Protein AF-A0A176S5S2-F1 (afdb_monomer_lite)

Radius of gyration: 20.6 Å; chains: 1; bounding box: 56×40×55 Å

Secondary structure (DSSP, 8-state):
--PPPHHHHHHHHIIIIIHHHHHHHHHHHH-HHHHHT--S-SSHHHHHHHHHHHHHHHHHHHHHHHT--TTHHHHHHHHHHHHHHHHHHHHHHTTTHHHHHHHHHHHSTHHHHHHHHHHHHHHHHHHHHHHHHSS--TTHHHHHHHHHHHHHHHHHHHHHHHHHHHHHTSTTTHHHHHHHHHHH--HHHHHHHHH-S----

Organism: NCBI:txid1003181

Sequence (201 aa):
MNKLKTSTSTLMLIFGIILPLLTLGIELTTAMCADTFFDPIPTFVHVLLVGAVPLANLWIWKAVSQGDATHLSKLGLANGFALGIAGFYTLIFLPLLPLGAIGIIIYGLGFLVMAPLFSLLTAFTCYRHLKMQRRKVPGVRWGFALALLILVALGLPMGITQLGLHMAAEDSSETNGIRLLRAVGNRDLMLEACYKRPSLN

pLDDT: mean 83.73, std 10.57, range [37.69, 96.88]

Foldseek 3Di:
DPADDPVRLVLLCVQQAVLLVVLLVCCVVPVVCVVPPRRCDPDVVSSVLSNLLNVLLVVLSVCRNVVPCVPLQVNLLSLLQSLQSLVVLCVVLVVVLVVLVVCCVPPNCSSSSCSSVSNNVSSVVSVVSSCVSPVDRHNNVVSNVVNVVVVVVVCVQVVQQVVLVVLCVDPVRNVVSVVSCVPRHDPVVVVCVVVPPPPDD

Structure (mmCIF, N/CA/C/O backbone):
data_AF-A0A176S5S2-F1
#
_entry.id   AF-A0A176S5S2-F1
#
loop_
_atom_site.group_PDB
_atom_site.id
_atom_site.type_symbol
_atom_site.label_atom_id
_atom_site.label_alt_id
_atom_site.label_comp_id
_atom_site.label_asym_id
_atom_site.label_entity_id
_atom_site.label_seq_id
_atom_site.pdbx_PDB_ins_code
_atom_site.Cartn_x
_atom_site.Cartn_y
_atom_site.Cartn_z
_atom_site.occupancy
_atom_site.B_iso_or_equiv
_atom_site.auth_seq_id
_atom_site.auth_comp_id
_atom_site.auth_asym_id
_atom_site.auth_atom_id
_atom_site.pdbx_PDB_model_num
ATOM 1 N N . MET A 1 1 ? -18.987 -4.266 22.420 1.00 54.84 1 MET A N 1
ATOM 2 C CA . MET A 1 1 ? -17.849 -3.963 21.520 1.00 54.84 1 MET A CA 1
ATOM 3 C C . MET A 1 1 ? -16.904 -3.000 22.222 1.00 54.84 1 MET A C 1
ATOM 5 O O . MET A 1 1 ? -17.380 -1.963 22.666 1.00 54.84 1 MET A O 1
ATOM 9 N N . ASN A 1 2 ? -15.598 -3.287 22.293 1.00 59.06 2 ASN A N 1
ATOM 10 C CA . ASN A 1 2 ? -14.622 -2.262 22.685 1.00 59.06 2 ASN A CA 1
ATOM 11 C C . ASN A 1 2 ? -14.444 -1.294 21.513 1.00 59.06 2 ASN A C 1
ATOM 13 O O . ASN A 1 2 ? -13.861 -1.667 20.491 1.00 59.06 2 ASN A O 1
ATOM 17 N N . LYS A 1 3 ? -14.998 -0.085 21.652 1.00 65.38 3 LYS A N 1
ATOM 18 C CA . LYS A 1 3 ? -14.786 1.012 20.703 1.00 65.38 3 LYS A CA 1
ATOM 19 C C . LYS A 1 3 ? -13.306 1.405 20.691 1.00 65.38 3 LYS A C 1
ATOM 21 O O . LYS A 1 3 ? -12.612 1.272 21.700 1.00 65.38 3 LYS A O 1
ATOM 26 N N . LEU A 1 4 ? -12.827 1.880 19.542 1.00 73.19 4 LEU A N 1
ATOM 27 C CA . LEU A 1 4 ? -11.498 2.478 19.433 1.00 73.19 4 LEU A CA 1
ATOM 28 C C . LEU A 1 4 ? -11.393 3.656 20.406 1.00 73.19 4 LEU A C 1
ATOM 30 O O . LEU A 1 4 ? -12.312 4.469 20.507 1.00 73.19 4 LEU A O 1
ATOM 34 N N . LYS A 1 5 ? -10.261 3.763 21.108 1.00 79.31 5 LYS A N 1
ATOM 35 C CA . LYS A 1 5 ? -9.944 4.968 21.878 1.00 79.31 5 LYS A CA 1
ATOM 36 C C . LYS A 1 5 ? -9.877 6.145 20.901 1.00 79.31 5 LYS A C 1
ATOM 38 O O . LYS A 1 5 ? -9.281 6.007 19.831 1.00 79.31 5 LYS A O 1
ATOM 43 N N . THR A 1 6 ? -10.453 7.289 21.267 1.00 79.56 6 THR A N 1
ATOM 44 C CA . THR A 1 6 ? -10.581 8.464 20.386 1.00 79.56 6 THR A CA 1
ATOM 45 C C . THR A 1 6 ? -9.251 8.847 19.731 1.00 79.56 6 THR A C 1
ATOM 47 O O . THR A 1 6 ? -9.195 9.019 18.520 1.00 79.56 6 THR A O 1
ATOM 50 N N . SER A 1 7 ? -8.152 8.848 20.492 1.00 81.62 7 SER A N 1
ATOM 51 C CA . SER A 1 7 ? -6.809 9.149 19.974 1.00 81.62 7 SER A CA 1
ATOM 52 C C . SER A 1 7 ? -6.333 8.157 18.906 1.00 81.62 7 SER A C 1
ATOM 54 O O . SER A 1 7 ? -5.797 8.563 17.882 1.00 81.62 7 SER A O 1
ATOM 56 N N . THR A 1 8 ? -6.555 6.854 19.104 1.00 83.38 8 THR A N 1
ATOM 57 C CA . THR A 1 8 ? -6.171 5.815 18.134 1.00 83.38 8 THR A CA 1
ATOM 58 C C . THR A 1 8 ? -6.982 5.940 16.849 1.00 83.38 8 THR A C 1
ATOM 60 O O . THR A 1 8 ? -6.431 5.819 15.760 1.00 83.38 8 THR A O 1
ATOM 63 N N . SER A 1 9 ? -8.277 6.232 16.974 1.00 85.81 9 SER A N 1
ATOM 64 C CA . SER A 1 9 ? -9.164 6.448 15.831 1.00 85.81 9 SER A CA 1
ATOM 65 C C . SER A 1 9 ? -8.719 7.637 14.975 1.00 85.81 9 SER A C 1
ATOM 67 O O . SER A 1 9 ? -8.660 7.525 13.752 1.00 85.81 9 SER A O 1
ATOM 69 N N . THR A 1 10 ? -8.368 8.761 15.604 1.00 88.31 10 THR A N 1
ATOM 70 C CA . THR A 1 10 ? -7.882 9.950 14.889 1.00 88.31 10 THR A CA 1
ATOM 71 C C . THR A 1 10 ? -6.555 9.681 14.181 1.00 88.31 10 THR A C 1
ATOM 73 O O . THR A 1 10 ? -6.398 10.052 13.021 1.00 88.31 10 THR A O 1
ATOM 76 N N . LEU A 1 11 ? -5.619 8.980 14.833 1.00 90.38 11 LEU A N 1
ATOM 77 C CA . LEU A 1 11 ? -4.341 8.617 14.212 1.00 90.38 11 LEU A CA 1
ATOM 78 C C . LEU A 1 11 ? -4.529 7.714 12.985 1.00 90.38 11 LEU A C 1
ATOM 80 O O . LEU A 1 11 ? -3.881 7.941 11.970 1.00 90.38 11 LEU A O 1
ATOM 84 N N . MET A 1 12 ? -5.441 6.740 13.042 1.00 89.25 12 MET A N 1
ATOM 85 C CA . MET A 1 12 ? -5.758 5.881 11.891 1.00 89.25 12 MET A CA 1
ATOM 86 C C . MET A 1 12 ? -6.312 6.673 10.704 1.00 89.25 12 MET A C 1
ATOM 88 O O . MET A 1 12 ? -5.940 6.400 9.566 1.00 89.25 12 MET A O 1
ATOM 92 N N . LEU A 1 13 ? -7.176 7.661 10.960 1.00 90.44 13 LEU A N 1
ATOM 93 C CA . LEU A 1 13 ? -7.706 8.538 9.915 1.00 90.44 13 LEU A CA 1
ATOM 94 C C . LEU A 1 13 ? -6.606 9.371 9.264 1.00 90.44 13 LEU A C 1
ATOM 96 O O . LEU A 1 13 ? -6.502 9.406 8.040 1.00 90.44 13 LEU A O 1
ATOM 100 N N . ILE A 1 14 ? -5.772 10.021 10.073 1.00 91.12 14 ILE A N 1
ATOM 101 C CA . ILE A 1 14 ? -4.731 10.910 9.558 1.00 91.12 14 ILE A CA 1
ATOM 102 C C . ILE A 1 14 ? -3.666 10.104 8.815 1.00 91.12 14 ILE A C 1
ATOM 104 O O . ILE A 1 14 ? -3.405 10.365 7.647 1.00 91.12 14 ILE A O 1
ATOM 108 N N . PHE A 1 15 ? -3.083 9.096 9.459 1.00 90.12 15 PHE A N 1
ATOM 109 C CA . PHE A 1 15 ? -1.902 8.404 8.944 1.00 90.12 15 PHE A CA 1
ATOM 110 C C . PHE A 1 15 ? -2.227 7.229 8.017 1.00 90.12 15 PHE A C 1
ATOM 112 O O . PHE A 1 15 ? -1.433 6.905 7.141 1.00 90.12 15 PHE A O 1
ATOM 119 N N . GLY A 1 16 ? -3.379 6.584 8.184 1.00 85.94 16 GLY A N 1
ATOM 120 C CA . GLY A 1 16 ? -3.755 5.415 7.389 1.00 85.94 16 GLY A CA 1
ATOM 121 C C . GLY A 1 16 ? -4.648 5.702 6.189 1.00 85.94 16 GLY A C 1
ATOM 122 O O . GLY A 1 16 ? -4.879 4.785 5.397 1.00 85.94 16 GLY A O 1
ATOM 123 N N . ILE A 1 17 ? -5.196 6.922 6.092 1.00 90.88 17 ILE A N 1
ATOM 124 C CA . ILE A 1 17 ? -6.196 7.295 5.082 1.00 90.88 17 ILE A CA 1
ATOM 125 C C . ILE A 1 17 ? -5.863 8.651 4.452 1.00 90.88 17 ILE A C 1
ATOM 127 O O . ILE A 1 17 ? -5.592 8.698 3.257 1.00 90.88 17 ILE A O 1
ATOM 131 N N . ILE A 1 18 ? -5.837 9.738 5.232 1.00 92.19 18 ILE A N 1
ATOM 132 C CA . ILE A 1 18 ? -5.634 11.096 4.697 1.00 92.19 18 ILE A CA 1
ATOM 133 C C . ILE A 1 18 ? -4.228 11.249 4.118 1.00 92.19 18 ILE A C 1
ATOM 135 O O . ILE A 1 18 ? -4.086 11.628 2.960 1.00 92.19 18 ILE A O 1
ATOM 139 N N . LEU A 1 19 ? -3.196 10.925 4.900 1.00 90.19 19 LEU A N 1
ATOM 140 C CA . LEU A 1 19 ? -1.808 11.062 4.473 1.00 90.19 19 LEU A CA 1
ATOM 141 C C . LEU A 1 19 ? -1.514 10.233 3.207 1.00 90.19 19 LEU A C 1
ATOM 143 O O . LEU A 1 19 ? -1.035 10.826 2.249 1.00 90.19 19 LEU A O 1
ATOM 147 N N . PRO A 1 20 ? -1.863 8.934 3.115 1.00 88.81 20 PRO A N 1
ATOM 148 C CA . PRO A 1 20 ? -1.642 8.151 1.898 1.00 88.81 20 PRO A CA 1
ATOM 149 C C . PRO A 1 20 ? -2.391 8.677 0.671 1.00 88.81 20 PRO A C 1
ATOM 151 O O . PRO A 1 20 ? -1.850 8.633 -0.430 1.00 88.81 20 PRO A O 1
ATOM 154 N N . LEU A 1 21 ? -3.612 9.199 0.840 1.00 90.81 21 LEU A N 1
ATOM 155 C CA . LEU A 1 21 ? -4.354 9.824 -0.260 1.00 90.81 21 LEU A CA 1
ATOM 156 C C . LEU A 1 21 ? -3.695 11.127 -0.722 1.00 90.81 21 LEU A C 1
ATOM 158 O O . LEU A 1 21 ? -3.600 11.364 -1.924 1.00 90.81 21 LEU A O 1
ATOM 162 N N . LEU A 1 22 ? -3.213 11.949 0.215 1.00 89.31 22 LEU A N 1
ATOM 163 C CA . LEU A 1 22 ? -2.460 13.161 -0.104 1.00 89.31 22 LEU A CA 1
ATOM 164 C C . LEU A 1 22 ? -1.149 12.824 -0.811 1.00 89.31 22 LEU A C 1
ATOM 166 O O . LEU A 1 22 ? -0.856 13.418 -1.841 1.00 89.31 22 LEU A O 1
ATOM 170 N N . THR A 1 23 ? -0.392 11.849 -0.306 1.00 87.00 23 THR A N 1
ATOM 171 C CA . THR A 1 23 ? 0.845 11.380 -0.937 1.00 87.00 23 THR A CA 1
ATOM 172 C C . THR A 1 23 ? 0.588 10.889 -2.356 1.00 87.00 23 THR A C 1
ATOM 174 O O . THR A 1 23 ? 1.308 11.289 -3.263 1.00 87.00 23 THR A O 1
ATOM 177 N N . LEU A 1 24 ? -0.465 10.095 -2.573 1.00 86.00 24 LEU A N 1
ATOM 178 C CA . LEU A 1 24 ? -0.844 9.643 -3.911 1.00 86.00 24 LEU A CA 1
ATOM 179 C C . LEU A 1 24 ? -1.205 10.822 -4.829 1.00 86.00 24 LEU A C 1
ATOM 181 O O . LEU A 1 24 ? -0.775 10.854 -5.976 1.00 86.00 24 LEU A O 1
ATOM 185 N N . GLY A 1 25 ? -1.961 11.805 -4.333 1.00 85.81 25 GLY A N 1
ATOM 186 C CA . GLY A 1 25 ? -2.307 13.004 -5.103 1.00 85.81 25 GLY A CA 1
ATOM 187 C C . GLY A 1 25 ? -1.093 13.871 -5.460 1.00 85.81 25 GLY A C 1
ATOM 188 O O . GLY A 1 25 ? -0.998 14.363 -6.583 1.00 85.81 25 GLY A O 1
ATOM 189 N N . ILE A 1 26 ? -0.143 14.029 -4.534 1.00 84.75 26 ILE A N 1
ATOM 190 C CA . ILE A 1 26 ? 1.112 14.749 -4.793 1.00 84.75 26 ILE A CA 1
ATOM 191 C C . ILE A 1 26 ? 1.944 13.992 -5.828 1.00 84.75 26 ILE A C 1
ATOM 193 O O . ILE A 1 26 ? 2.413 14.601 -6.785 1.00 84.75 26 ILE A O 1
ATOM 197 N N . GLU A 1 27 ? 2.081 12.674 -5.692 1.00 83.38 27 GLU A N 1
ATOM 198 C CA . GLU A 1 27 ? 2.846 11.860 -6.641 1.00 83.38 27 GLU A CA 1
ATOM 199 C C . GLU A 1 27 ? 2.258 11.948 -8.057 1.00 83.38 27 GLU A C 1
ATOM 201 O O . GLU A 1 27 ? 2.991 12.177 -9.012 1.00 83.38 27 GLU A O 1
ATOM 206 N N . LEU A 1 28 ? 0.928 11.896 -8.198 1.00 82.94 28 LEU A N 1
ATOM 207 C CA . LEU A 1 28 ? 0.249 12.019 -9.496 1.00 82.94 28 LEU A CA 1
ATOM 208 C C . LEU A 1 28 ? 0.428 13.384 -10.178 1.00 82.94 28 LEU A C 1
ATOM 210 O O . LEU A 1 28 ? 0.223 13.487 -11.385 1.00 82.94 28 LEU A O 1
ATOM 214 N N . THR A 1 29 ? 0.748 14.434 -9.420 1.00 81.62 29 THR A N 1
ATOM 215 C CA . THR A 1 29 ? 0.900 15.801 -9.953 1.00 81.62 29 THR A CA 1
ATOM 216 C C . THR A 1 29 ? 2.353 16.210 -10.128 1.00 81.62 29 THR A C 1
ATOM 218 O O . THR A 1 29 ? 2.646 17.025 -10.999 1.00 81.62 29 THR A O 1
ATOM 221 N N . THR A 1 30 ? 3.252 15.663 -9.311 1.00 76.06 30 THR A N 1
ATOM 222 C CA . THR A 1 30 ? 4.659 16.077 -9.259 1.00 76.06 30 THR A CA 1
ATOM 223 C C . THR A 1 30 ? 5.634 15.013 -9.748 1.00 76.06 30 THR A C 1
ATOM 225 O O . THR A 1 30 ? 6.780 15.368 -9.984 1.00 76.06 30 THR A O 1
ATOM 228 N N . ALA A 1 31 ? 5.215 13.744 -9.877 1.00 74.69 31 ALA A N 1
ATOM 229 C CA . ALA A 1 31 ? 6.080 12.605 -10.213 1.00 74.69 31 ALA A CA 1
ATOM 230 C C . ALA A 1 31 ? 7.375 12.549 -9.371 1.00 74.69 31 ALA A C 1
ATOM 232 O O . ALA A 1 31 ? 8.419 12.080 -9.818 1.00 74.69 31 ALA A O 1
ATOM 233 N N . MET A 1 32 ? 7.320 13.063 -8.136 1.00 66.81 32 MET A N 1
ATOM 234 C CA . MET A 1 32 ? 8.508 13.357 -7.336 1.00 66.81 32 MET A CA 1
ATOM 235 C C . MET A 1 32 ? 9.290 12.092 -6.961 1.00 66.81 32 MET A C 1
ATOM 237 O O . MET A 1 32 ? 10.524 12.144 -6.905 1.00 66.81 32 MET A O 1
ATOM 241 N N . CYS A 1 33 ? 8.614 10.958 -6.720 1.00 61.72 33 CYS A N 1
ATOM 242 C CA . CYS A 1 33 ? 9.318 9.695 -6.490 1.00 61.72 33 CYS A CA 1
ATOM 243 C C . CYS A 1 33 ? 9.989 9.204 -7.778 1.00 61.72 33 CYS A C 1
ATOM 245 O O . CYS A 1 33 ? 11.172 8.851 -7.723 1.00 61.72 33 CYS A O 1
ATOM 247 N N . ALA A 1 34 ? 9.271 9.247 -8.908 1.00 59.25 34 ALA A N 1
ATOM 248 C CA . ALA A 1 34 ? 9.763 8.801 -10.213 1.00 59.25 34 ALA A CA 1
ATOM 249 C C . ALA A 1 34 ? 10.994 9.589 -10.697 1.00 59.25 34 ALA A C 1
ATOM 251 O O . ALA A 1 34 ? 11.943 8.980 -11.189 1.00 59.25 34 ALA A O 1
ATOM 252 N N . ASP A 1 35 ? 11.022 10.906 -10.480 1.00 58.84 35 ASP A N 1
ATOM 253 C CA . ASP A 1 35 ? 12.124 11.769 -10.926 1.00 58.84 35 ASP A CA 1
ATOM 254 C C . ASP A 1 35 ? 13.375 11.677 -10.037 1.00 58.84 35 ASP A C 1
ATOM 256 O O . ASP A 1 35 ? 14.495 11.863 -10.516 1.00 58.84 35 ASP A O 1
ATOM 260 N N . THR A 1 36 ? 13.211 11.407 -8.736 1.00 60.38 36 THR A N 1
ATOM 261 C CA . THR A 1 36 ? 14.315 11.558 -7.765 1.00 60.38 36 THR A CA 1
ATOM 262 C C . THR A 1 36 ? 14.911 10.230 -7.300 1.00 60.38 36 THR A C 1
ATOM 264 O O . THR A 1 36 ? 16.096 10.178 -6.967 1.00 60.38 36 THR A O 1
ATOM 267 N N . PHE A 1 37 ? 14.119 9.153 -7.239 1.00 62.09 37 PHE A N 1
ATOM 268 C CA . PHE A 1 37 ? 14.561 7.894 -6.627 1.00 62.09 37 PHE A CA 1
ATOM 269 C C . PHE A 1 37 ? 14.164 6.646 -7.420 1.00 62.09 37 PHE A C 1
ATOM 271 O O . PHE A 1 37 ? 15.035 5.850 -7.767 1.00 62.09 37 PHE A O 1
ATOM 278 N N . PHE A 1 38 ? 12.868 6.432 -7.651 1.00 64.19 38 PHE A N 1
ATOM 279 C CA . PHE A 1 38 ? 12.333 5.278 -8.379 1.00 64.19 38 PHE A CA 1
ATOM 280 C C . PHE A 1 38 ? 10.866 5.528 -8.737 1.00 64.19 38 PHE A C 1
ATOM 282 O O . PHE A 1 38 ? 10.196 6.246 -8.006 1.00 64.19 38 PHE A O 1
ATOM 289 N N . ASP A 1 39 ? 10.342 4.896 -9.789 1.00 63.84 39 ASP A N 1
ATOM 290 C CA . ASP A 1 39 ? 8.920 4.992 -10.141 1.00 63.84 39 ASP A CA 1
ATOM 291 C C . ASP A 1 39 ? 8.071 3.915 -9.412 1.00 63.84 39 ASP A C 1
ATOM 293 O O . ASP A 1 39 ? 8.034 2.757 -9.848 1.00 63.84 39 ASP A O 1
ATOM 297 N N . PRO A 1 40 ? 7.393 4.239 -8.284 1.00 60.28 40 PRO A N 1
ATOM 298 C CA . PRO A 1 40 ? 6.486 3.323 -7.579 1.00 60.28 40 PRO A CA 1
ATOM 299 C C . PRO A 1 40 ? 5.232 2.971 -8.369 1.00 60.28 40 PRO A C 1
ATOM 301 O O . PRO A 1 40 ? 4.552 1.984 -8.051 1.00 60.28 40 PRO A O 1
ATOM 304 N N . ILE A 1 41 ? 4.865 3.811 -9.330 1.00 65.62 41 ILE A N 1
ATOM 305 C CA . ILE A 1 41 ? 3.570 3.782 -9.985 1.00 65.62 41 ILE A CA 1
ATOM 306 C C . ILE A 1 41 ? 3.789 3.929 -11.498 1.00 65.62 41 ILE A C 1
ATOM 308 O O . ILE A 1 41 ? 3.276 4.859 -12.119 1.00 65.62 41 ILE A O 1
ATOM 312 N N . PRO A 1 42 ? 4.450 2.944 -12.131 1.00 67.06 42 PRO A N 1
ATOM 313 C CA . PRO A 1 42 ? 4.755 3.022 -13.557 1.00 67.06 42 PRO A CA 1
ATOM 314 C C . PRO A 1 42 ? 3.495 2.954 -14.424 1.00 67.06 42 PRO A C 1
ATOM 316 O O . PRO A 1 42 ? 3.520 3.248 -15.616 1.00 67.06 42 PRO A O 1
ATOM 319 N N . THR A 1 43 ? 2.369 2.505 -13.855 1.00 77.38 43 THR A N 1
ATOM 320 C CA . THR A 1 43 ? 1.113 2.352 -14.586 1.00 77.38 43 THR A CA 1
ATOM 321 C C . THR A 1 43 ? -0.086 2.780 -13.754 1.00 77.38 43 THR A C 1
ATOM 323 O O . THR A 1 43 ? -0.102 2.665 -12.528 1.00 77.38 43 THR A O 1
ATOM 326 N N . PHE A 1 44 ? -1.165 3.164 -14.438 1.00 81.81 44 PHE A N 1
ATOM 327 C CA . PHE A 1 44 ? -2.437 3.512 -13.802 1.00 81.81 44 PHE A CA 1
ATOM 328 C C . PHE A 1 44 ? -2.990 2.397 -12.894 1.00 81.81 44 PHE A C 1
ATOM 330 O O . PHE A 1 44 ? -3.663 2.669 -11.903 1.00 81.81 44 PHE A O 1
ATOM 337 N N . VAL A 1 45 ? -2.670 1.128 -13.171 1.00 84.62 45 VAL A N 1
ATOM 338 C CA . VAL A 1 45 ? -3.081 0.008 -12.311 1.00 84.62 45 VAL A CA 1
ATOM 339 C C . VAL A 1 45 ? -2.429 0.104 -10.929 1.00 84.62 45 VAL A C 1
ATOM 341 O O . VAL A 1 45 ? -3.104 -0.125 -9.928 1.00 84.62 45 VAL A O 1
ATOM 344 N N . HIS A 1 46 ? -1.159 0.508 -10.849 1.00 85.94 46 HIS A N 1
ATOM 345 C CA . HIS A 1 46 ? -0.483 0.733 -9.570 1.00 85.94 46 HIS A CA 1
ATOM 346 C C . HIS A 1 46 ? -1.136 1.881 -8.784 1.00 85.94 46 HIS A C 1
ATOM 348 O O . HIS A 1 46 ? -1.314 1.750 -7.574 1.00 85.94 46 HIS A O 1
ATOM 354 N N . VAL A 1 47 ? -1.611 2.939 -9.461 1.00 87.50 47 VAL A N 1
ATOM 355 C CA . VAL A 1 47 ? -2.383 4.031 -8.824 1.00 87.50 47 VAL A CA 1
ATOM 356 C C . VAL A 1 47 ? -3.627 3.470 -8.146 1.00 87.50 47 VAL A C 1
ATOM 358 O O . VAL A 1 47 ? -3.887 3.752 -6.976 1.00 87.50 47 VAL A O 1
ATOM 361 N N . LEU A 1 48 ? -4.390 2.647 -8.871 1.00 90.75 48 LEU A N 1
ATOM 362 C CA . LEU A 1 48 ? -5.612 2.039 -8.351 1.00 90.75 48 LEU A CA 1
ATOM 363 C C . LEU A 1 48 ? -5.321 1.102 -7.174 1.00 90.75 48 LEU A C 1
ATOM 365 O O . LEU A 1 48 ? -6.064 1.114 -6.194 1.00 90.75 48 LEU A O 1
ATOM 369 N N . LEU A 1 49 ? -4.241 0.319 -7.239 1.00 91.12 49 LEU A N 1
ATOM 370 C CA . LEU A 1 49 ? -3.840 -0.574 -6.151 1.00 91.12 49 LEU A CA 1
ATOM 371 C C . LEU A 1 49 ? -3.449 0.197 -4.893 1.00 91.12 49 LEU A C 1
ATOM 373 O O . LEU A 1 49 ? -3.958 -0.109 -3.813 1.00 91.12 49 LEU A O 1
ATOM 377 N N . VAL A 1 50 ? -2.585 1.205 -5.027 1.00 90.06 50 VAL A N 1
ATOM 378 C CA . VAL A 1 50 ? -2.151 2.045 -3.904 1.00 90.06 50 VAL A CA 1
ATOM 379 C C . VAL A 1 50 ? -3.340 2.810 -3.327 1.00 90.06 50 VAL A C 1
ATOM 381 O O . VAL A 1 50 ? -3.517 2.816 -2.112 1.00 90.06 50 VAL A O 1
ATOM 384 N N . GLY A 1 51 ? -4.207 3.375 -4.172 1.00 92.12 51 GLY A N 1
ATOM 385 C CA . GLY A 1 51 ? -5.421 4.082 -3.755 1.00 92.12 51 GLY A CA 1
ATOM 386 C C . GLY A 1 51 ? -6.476 3.181 -3.105 1.00 92.12 51 GLY A C 1
ATOM 387 O O . GLY A 1 51 ? -7.207 3.622 -2.217 1.00 92.12 51 GLY A O 1
ATOM 388 N N . ALA A 1 52 ? -6.534 1.897 -3.462 1.00 93.75 52 ALA A N 1
ATOM 389 C CA . ALA A 1 52 ? -7.439 0.942 -2.826 1.00 93.75 52 ALA A CA 1
ATOM 390 C C . ALA A 1 52 ? -7.082 0.674 -1.351 1.00 93.75 52 ALA A C 1
ATOM 392 O O . ALA A 1 52 ? -7.972 0.344 -0.564 1.00 93.75 52 ALA A O 1
ATOM 393 N N . VAL A 1 53 ? -5.818 0.852 -0.947 1.00 95.12 53 VAL A N 1
ATOM 394 C CA . VAL A 1 53 ? -5.361 0.652 0.439 1.00 95.12 53 VAL A CA 1
ATOM 395 C C . VAL A 1 53 ? -6.024 1.619 1.434 1.00 95.12 53 VAL A C 1
ATOM 397 O O . VAL A 1 53 ? -6.672 1.129 2.364 1.00 95.12 53 VAL A O 1
ATOM 400 N N . PRO A 1 54 ? -5.929 2.960 1.294 1.00 94.31 54 PRO A N 1
ATOM 401 C CA . PRO A 1 54 ? -6.584 3.884 2.216 1.00 94.31 54 PRO A CA 1
ATOM 402 C C . PRO A 1 54 ? -8.111 3.747 2.184 1.00 94.31 54 PRO A C 1
ATOM 404 O O . PRO A 1 54 ? -8.753 3.889 3.223 1.00 94.31 54 PRO A O 1
ATOM 407 N N . LEU A 1 55 ? -8.709 3.394 1.040 1.00 95.06 55 LEU A N 1
ATOM 408 C CA . LEU A 1 55 ? -10.150 3.125 0.951 1.00 95.06 55 LEU A CA 1
ATOM 409 C C . LEU A 1 55 ? -10.553 1.866 1.736 1.00 95.06 55 LEU A C 1
ATOM 411 O O . LEU A 1 55 ? -11.542 1.882 2.473 1.00 95.06 55 LEU A O 1
ATOM 415 N N . ALA A 1 56 ? -9.770 0.790 1.637 1.00 94.38 56 ALA A N 1
ATOM 416 C CA . ALA A 1 56 ? -9.967 -0.412 2.440 1.00 94.38 56 ALA A CA 1
ATOM 417 C C . ALA A 1 56 ? -9.786 -0.115 3.937 1.00 94.38 56 ALA A C 1
ATOM 419 O O . ALA A 1 56 ? -10.637 -0.500 4.744 1.00 94.38 56 ALA A O 1
ATOM 420 N N . ASN A 1 57 ? -8.740 0.632 4.308 1.00 94.19 57 ASN A N 1
ATOM 421 C CA . ASN A 1 57 ? -8.513 1.083 5.682 1.00 94.19 57 ASN A CA 1
ATOM 422 C C . ASN A 1 57 ? -9.690 1.910 6.212 1.00 94.19 57 ASN A C 1
ATOM 424 O O . ASN A 1 57 ? -10.137 1.665 7.331 1.00 94.19 57 ASN A O 1
ATOM 428 N N . LEU A 1 58 ? -10.240 2.827 5.411 1.00 93.88 58 LEU A N 1
ATOM 429 C CA . LEU A 1 58 ? -11.414 3.629 5.764 1.00 93.88 58 LEU A CA 1
ATOM 430 C C . LEU A 1 58 ? -12.649 2.762 6.010 1.00 93.88 58 LEU A C 1
ATOM 432 O O . LEU A 1 58 ? -13.349 2.952 7.009 1.00 93.88 58 LEU A O 1
ATOM 436 N N . TRP A 1 59 ? -12.908 1.789 5.135 1.00 93.69 59 TRP A N 1
ATOM 437 C CA . TRP A 1 59 ? -14.052 0.895 5.290 1.00 93.69 59 TRP A CA 1
ATOM 438 C C . TRP A 1 59 ? -13.951 0.063 6.573 1.00 93.69 59 TRP A C 1
ATOM 440 O O . TRP A 1 59 ? -14.915 -0.020 7.342 1.00 93.69 59 TRP A O 1
ATOM 450 N N . ILE A 1 60 ? -12.771 -0.498 6.849 1.00 91.50 60 ILE A N 1
ATOM 451 C CA . ILE A 1 60 ? -12.541 -1.307 8.048 1.00 91.50 60 ILE A CA 1
ATOM 452 C C . ILE A 1 60 ? -12.572 -0.437 9.306 1.00 91.50 60 ILE A C 1
ATOM 454 O O . ILE A 1 60 ? -13.193 -0.822 10.297 1.00 91.50 60 ILE A O 1
ATOM 458 N N . TRP A 1 61 ? -11.951 0.742 9.272 1.00 91.62 61 TRP A N 1
ATOM 459 C CA . TRP A 1 61 ? -11.981 1.697 10.376 1.00 91.62 61 TRP A CA 1
ATOM 460 C C . TRP A 1 61 ? -13.419 2.089 10.734 1.00 91.62 61 TRP A C 1
ATOM 462 O O . TRP A 1 61 ? -13.772 2.082 11.915 1.00 91.62 61 TRP A O 1
ATOM 472 N N . LYS A 1 62 ? -14.274 2.359 9.738 1.00 91.06 62 LYS A N 1
ATOM 473 C CA . LYS A 1 62 ? -15.692 2.684 9.956 1.00 91.06 62 LYS A CA 1
ATOM 474 C C . LYS A 1 62 ? -16.430 1.518 10.615 1.00 91.06 62 LYS A C 1
ATOM 476 O O . LYS A 1 62 ? -17.102 1.723 11.626 1.00 91.06 62 LYS A O 1
ATOM 481 N N . ALA A 1 63 ? -16.239 0.302 10.101 1.00 89.12 63 ALA A N 1
ATOM 482 C CA . ALA A 1 63 ? -16.818 -0.918 10.659 1.00 89.12 63 ALA A CA 1
ATOM 483 C C . ALA A 1 63 ? -16.388 -1.143 12.123 1.00 89.12 63 ALA A C 1
ATOM 485 O O . ALA A 1 63 ? -17.225 -1.340 13.001 1.00 89.12 63 ALA A O 1
ATOM 486 N N . VAL A 1 64 ? -15.094 -1.015 12.431 1.00 86.75 64 VAL A N 1
ATOM 487 C CA . VAL A 1 64 ? -14.566 -1.174 13.799 1.00 86.75 64 VAL A CA 1
ATOM 488 C C . VAL A 1 64 ? -15.047 -0.055 14.733 1.00 86.75 64 VAL A C 1
ATOM 490 O O . VAL A 1 64 ? -15.377 -0.330 15.888 1.00 86.75 64 VAL A O 1
ATOM 493 N N . SER A 1 65 ? -15.124 1.188 14.250 1.00 85.00 65 SER A N 1
ATOM 494 C CA . SER A 1 65 ? -15.551 2.358 15.037 1.00 85.00 65 SER A CA 1
ATOM 495 C C . SER A 1 65 ? -17.033 2.311 15.402 1.00 85.00 65 SER A C 1
ATOM 497 O O . SER A 1 65 ? -17.416 2.658 16.522 1.00 85.00 65 SER A O 1
ATOM 499 N N . GLN A 1 66 ? -17.864 1.834 14.477 1.00 84.62 66 GLN A N 1
ATOM 500 C CA . GLN A 1 66 ? -19.290 1.587 14.704 1.00 84.62 66 GLN A CA 1
ATOM 501 C C . GLN A 1 66 ? -19.527 0.253 15.438 1.00 84.62 66 GLN A C 1
ATOM 503 O O . GLN A 1 66 ? -20.610 0.012 15.966 1.00 84.62 66 GLN A O 1
ATOM 508 N N . GLY A 1 67 ? -18.491 -0.591 15.518 1.00 79.44 67 GLY A N 1
ATOM 509 C CA . GLY A 1 67 ? -18.540 -1.968 16.005 1.00 79.44 67 GLY A CA 1
ATOM 510 C C . GLY A 1 67 ? -19.442 -2.875 15.159 1.00 79.44 67 GLY A C 1
ATOM 511 O O . GLY A 1 67 ? -19.894 -3.920 15.627 1.00 79.44 67 GLY A O 1
ATOM 512 N N . ASP A 1 68 ? -19.700 -2.468 13.922 1.00 80.06 68 ASP A N 1
ATOM 513 C CA . ASP A 1 68 ? -20.478 -3.221 12.960 1.00 80.06 68 ASP A CA 1
ATOM 514 C C . ASP A 1 68 ? -19.571 -4.234 12.250 1.00 80.06 68 ASP A C 1
ATOM 516 O O . ASP A 1 68 ? -18.661 -3.888 11.497 1.00 80.06 68 ASP A O 1
ATOM 520 N N . ALA A 1 69 ? -19.820 -5.513 12.519 1.00 76.38 69 ALA A N 1
ATOM 521 C CA . ALA A 1 69 ? -19.101 -6.640 11.937 1.00 76.38 69 ALA A CA 1
ATOM 522 C C . ALA A 1 69 ? -19.995 -7.495 11.020 1.00 76.38 69 ALA A C 1
ATOM 524 O O . ALA A 1 69 ? -19.681 -8.666 10.783 1.00 76.38 69 ALA A O 1
ATOM 525 N N . THR A 1 70 ? -21.103 -6.938 10.520 1.00 80.00 70 THR A N 1
ATOM 526 C CA . THR A 1 70 ? -22.081 -7.628 9.653 1.00 80.00 70 THR A CA 1
ATOM 527 C C . THR A 1 70 ? -21.443 -8.303 8.438 1.00 80.00 70 THR A C 1
ATOM 529 O O . THR A 1 70 ? -21.806 -9.426 8.091 1.00 80.00 70 THR A O 1
ATOM 532 N N . HIS A 1 71 ? -20.430 -7.684 7.825 1.00 86.25 71 HIS A N 1
ATOM 533 C CA . HIS A 1 71 ? -19.745 -8.214 6.640 1.00 86.25 71 HIS A CA 1
ATOM 534 C C . HIS A 1 71 ? -18.307 -8.679 6.910 1.00 86.25 71 HIS A C 1
ATOM 536 O O . HIS A 1 71 ? -17.393 -8.388 6.136 1.00 86.25 71 HIS A O 1
ATOM 542 N N . LEU A 1 72 ? -18.095 -9.444 7.986 1.00 87.56 72 LEU A N 1
ATOM 543 C CA . LEU A 1 72 ? -16.762 -9.853 8.452 1.00 87.56 72 LEU A CA 1
ATOM 544 C C . LEU A 1 72 ? -15.871 -10.500 7.372 1.00 87.56 72 LEU A C 1
ATOM 546 O O . LEU A 1 72 ? -14.671 -10.251 7.355 1.00 87.56 72 LEU A O 1
ATOM 550 N N . SER A 1 73 ? -16.437 -11.292 6.453 1.00 89.75 73 SER A N 1
ATOM 551 C CA . SER A 1 73 ? -15.662 -11.911 5.363 1.00 89.75 73 SER A CA 1
ATOM 552 C C . SER A 1 73 ? -15.185 -10.905 4.317 1.00 89.75 73 SER A C 1
ATOM 554 O O . SER A 1 73 ? -14.071 -11.030 3.814 1.00 89.75 73 SER A O 1
ATOM 556 N N . LYS A 1 74 ? -16.009 -9.901 3.990 1.00 93.62 74 LYS A N 1
ATOM 557 C CA . LYS A 1 74 ? -15.636 -8.840 3.042 1.00 93.62 74 LYS A CA 1
ATOM 558 C C . LYS A 1 74 ? -14.612 -7.898 3.673 1.00 93.62 74 LYS A C 1
ATOM 560 O O . LYS A 1 74 ? -13.619 -7.570 3.038 1.00 93.62 74 LYS A O 1
ATOM 565 N N . LEU A 1 75 ? -14.809 -7.552 4.948 1.00 92.69 75 LEU A N 1
ATOM 566 C CA . LEU A 1 75 ? -13.849 -6.770 5.731 1.00 92.69 75 LEU A CA 1
ATOM 567 C C . LEU A 1 75 ? -12.509 -7.497 5.866 1.00 92.69 75 LEU A C 1
ATOM 569 O O . LEU A 1 75 ? -11.460 -6.876 5.738 1.00 92.69 75 LEU A O 1
ATOM 573 N N . GLY A 1 76 ? -12.530 -8.812 6.087 1.00 93.62 76 GLY A N 1
ATOM 574 C CA . GLY A 1 76 ? -11.318 -9.619 6.117 1.00 93.62 76 GLY A CA 1
ATOM 575 C C . GLY A 1 76 ? -10.611 -9.666 4.766 1.00 93.62 76 GLY A C 1
ATOM 576 O O . GLY A 1 76 ? -9.403 -9.464 4.727 1.00 93.62 76 GLY A O 1
ATOM 577 N N . LEU A 1 77 ? -11.344 -9.859 3.664 1.00 96.25 77 LEU A N 1
ATOM 578 C CA . LEU A 1 77 ? -10.783 -9.794 2.310 1.00 96.25 77 LEU A CA 1
ATOM 579 C C . LEU A 1 77 ? -10.125 -8.430 2.036 1.00 96.25 77 LEU A C 1
ATOM 581 O O . LEU A 1 77 ? -8.957 -8.388 1.662 1.00 96.25 77 LEU A O 1
ATOM 585 N N . ALA A 1 78 ? -10.836 -7.329 2.296 1.00 95.75 78 ALA A N 1
ATOM 586 C CA . ALA A 1 78 ? -10.316 -5.972 2.123 1.00 95.75 78 ALA A CA 1
ATOM 587 C C . ALA A 1 78 ? -9.069 -5.716 2.986 1.00 95.75 78 ALA A C 1
ATOM 589 O O . ALA A 1 78 ? -8.101 -5.125 2.518 1.00 95.75 78 ALA A O 1
ATOM 590 N N . ASN A 1 79 ? -9.056 -6.214 4.226 1.00 95.56 79 ASN A N 1
ATOM 591 C CA . ASN A 1 79 ? -7.916 -6.076 5.130 1.00 95.56 79 ASN A CA 1
ATOM 592 C C . ASN A 1 79 ? -6.695 -6.857 4.633 1.00 95.56 79 ASN A C 1
ATOM 594 O O . ASN A 1 79 ? -5.599 -6.315 4.554 1.00 95.56 79 ASN A O 1
ATOM 598 N N . GLY A 1 80 ? -6.891 -8.117 4.238 1.00 95.38 80 GLY A N 1
ATOM 599 C CA . GLY A 1 80 ? -5.829 -8.929 3.648 1.00 95.38 80 GLY A CA 1
ATOM 600 C C . GLY A 1 80 ? -5.231 -8.287 2.401 1.00 95.38 80 GLY A C 1
ATOM 601 O O . GLY A 1 80 ? -4.013 -8.260 2.250 1.00 95.38 80 GLY A O 1
ATOM 602 N N . PHE A 1 81 ? -6.088 -7.729 1.547 1.00 96.88 81 PHE A N 1
ATOM 603 C CA . PHE A 1 81 ? -5.669 -7.018 0.347 1.00 96.88 81 PHE A CA 1
ATOM 604 C C . PHE A 1 81 ? -4.834 -5.774 0.681 1.00 96.88 81 PHE A C 1
ATOM 606 O O . PHE A 1 81 ? -3.719 -5.631 0.182 1.00 96.88 81 PHE A O 1
ATOM 613 N N . ALA A 1 82 ? -5.319 -4.930 1.599 1.00 96.56 82 ALA A N 1
ATOM 614 C CA . ALA A 1 82 ? -4.595 -3.752 2.073 1.00 96.56 82 ALA A CA 1
ATOM 615 C C . ALA A 1 82 ? -3.237 -4.110 2.701 1.00 96.56 82 ALA A C 1
ATOM 617 O O . ALA A 1 82 ? -2.241 -3.460 2.399 1.00 96.56 82 ALA A O 1
ATOM 618 N N . LEU A 1 83 ? -3.174 -5.169 3.520 1.00 96.38 83 LEU A N 1
ATOM 619 C CA . LEU A 1 83 ? -1.925 -5.679 4.101 1.00 96.38 83 LEU A CA 1
ATOM 620 C C . LEU A 1 83 ? -0.926 -6.128 3.028 1.00 96.38 83 LEU A C 1
ATOM 622 O O . LEU A 1 83 ? 0.266 -5.870 3.171 1.00 96.38 83 LEU A O 1
ATOM 626 N N . GLY A 1 84 ? -1.399 -6.795 1.972 1.00 95.81 84 GLY A N 1
ATOM 627 C CA . GLY A 1 84 ? -0.551 -7.259 0.874 1.00 95.81 84 GLY A CA 1
ATOM 628 C C . GLY A 1 84 ? 0.059 -6.105 0.086 1.00 95.81 84 GLY A C 1
ATOM 629 O O . GLY A 1 84 ? 1.280 -6.022 -0.026 1.00 95.81 84 GLY A O 1
ATOM 630 N N . ILE A 1 85 ? -0.780 -5.183 -0.396 1.00 95.06 85 ILE A N 1
ATOM 631 C CA . ILE A 1 85 ? -0.321 -4.029 -1.181 1.00 95.06 85 ILE A CA 1
ATOM 632 C C . ILE A 1 85 ? 0.552 -3.101 -0.330 1.00 95.06 85 ILE A C 1
ATOM 634 O O . ILE A 1 85 ? 1.680 -2.800 -0.714 1.00 95.06 85 ILE A O 1
ATOM 638 N N . ALA A 1 86 ? 0.080 -2.688 0.852 1.00 95.12 86 ALA A N 1
ATOM 639 C CA . ALA A 1 86 ? 0.853 -1.801 1.721 1.00 95.12 86 ALA A CA 1
ATOM 640 C C . ALA A 1 86 ? 2.167 -2.453 2.171 1.00 95.12 86 ALA A C 1
ATOM 642 O O . ALA A 1 86 ? 3.186 -1.772 2.254 1.00 95.12 86 ALA A O 1
ATOM 643 N N . GLY A 1 87 ? 2.163 -3.765 2.430 1.00 95.62 87 GLY A N 1
ATOM 644 C CA . GLY A 1 87 ? 3.360 -4.521 2.789 1.00 95.62 87 GLY A CA 1
ATOM 645 C C . GLY A 1 87 ? 4.391 -4.523 1.667 1.00 95.62 87 GLY A C 1
ATOM 646 O O . GLY A 1 87 ? 5.547 -4.188 1.907 1.00 95.62 87 GLY A O 1
ATOM 647 N N . PHE A 1 88 ? 3.964 -4.818 0.440 1.00 93.56 88 PHE A N 1
ATOM 648 C CA . PHE A 1 88 ? 4.832 -4.787 -0.736 1.00 93.56 88 PHE A CA 1
ATOM 649 C C . PHE A 1 88 ? 5.459 -3.407 -0.960 1.00 93.56 88 PHE A C 1
ATOM 651 O O . PHE A 1 88 ? 6.679 -3.292 -1.040 1.00 93.56 88 PHE A O 1
ATOM 658 N N . TYR A 1 89 ? 4.649 -2.346 -0.968 1.00 90.38 89 TYR A N 1
ATOM 659 C CA . TYR A 1 89 ? 5.168 -0.989 -1.136 1.00 90.38 89 TYR A CA 1
ATOM 6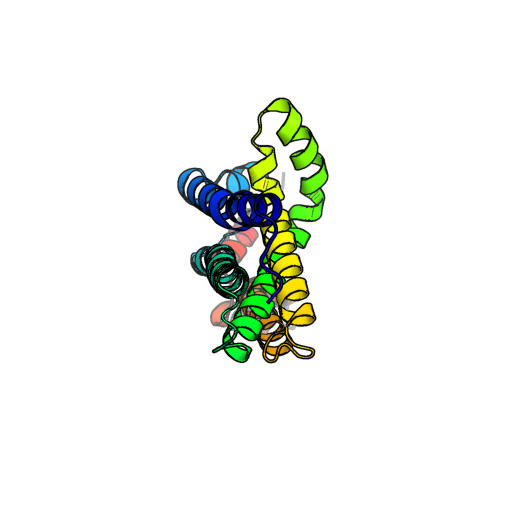60 C C . TYR A 1 89 ? 6.068 -0.562 0.025 1.00 90.38 89 TYR A C 1
ATOM 662 O O . TYR A 1 89 ? 7.115 0.031 -0.205 1.00 90.38 89 TYR A O 1
ATOM 670 N N . THR A 1 90 ? 5.742 -0.927 1.266 1.00 93.38 90 THR A N 1
ATOM 671 C CA . THR A 1 90 ? 6.633 -0.668 2.410 1.00 93.38 90 THR A CA 1
ATOM 672 C C . THR A 1 90 ? 7.996 -1.334 2.226 1.00 93.38 90 THR A C 1
ATOM 674 O O . THR A 1 90 ? 9.006 -0.737 2.585 1.00 93.38 90 THR A O 1
ATOM 677 N N . LEU A 1 91 ? 8.046 -2.543 1.655 1.00 92.75 91 LEU A N 1
ATOM 678 C CA . LEU A 1 91 ? 9.309 -3.228 1.371 1.00 92.75 91 LEU A CA 1
ATOM 679 C C . LEU A 1 91 ? 10.120 -2.518 0.284 1.00 92.75 91 LEU A C 1
ATOM 681 O O . LEU A 1 91 ? 11.331 -2.395 0.436 1.00 92.75 91 LEU A O 1
ATOM 685 N N . ILE A 1 92 ? 9.472 -2.011 -0.767 1.00 88.12 92 ILE A N 1
ATOM 686 C CA . ILE A 1 92 ? 10.164 -1.235 -1.806 1.00 88.12 92 ILE A CA 1
ATOM 687 C C . ILE A 1 92 ? 10.731 0.066 -1.228 1.00 88.12 92 ILE A C 1
ATOM 689 O O . ILE A 1 92 ? 11.879 0.413 -1.483 1.00 88.12 92 ILE A O 1
ATOM 693 N N . PHE A 1 93 ? 9.950 0.761 -0.401 1.00 87.50 93 PHE A N 1
ATOM 694 C CA . PHE A 1 93 ? 10.370 2.008 0.236 1.00 87.50 93 PHE A CA 1
ATOM 695 C C . PHE A 1 93 ? 11.325 1.800 1.423 1.00 87.50 93 PHE A C 1
ATOM 697 O O . PHE A 1 93 ? 11.860 2.778 1.944 1.00 87.50 93 PHE A O 1
ATOM 704 N N . LEU A 1 94 ? 11.584 0.557 1.846 1.00 91.19 94 LEU A N 1
ATOM 705 C CA . LEU A 1 94 ? 12.390 0.227 3.026 1.00 91.19 94 LEU A CA 1
ATOM 706 C C . LEU A 1 94 ? 13.782 0.888 3.038 1.00 91.19 94 LEU A C 1
ATOM 708 O O . LEU A 1 94 ? 14.137 1.437 4.084 1.00 91.19 94 LEU A O 1
ATOM 712 N N . PRO A 1 95 ? 14.554 0.923 1.930 1.00 88.75 95 PRO A N 1
ATOM 713 C CA . PRO A 1 95 ? 15.854 1.598 1.904 1.00 88.75 95 PRO A CA 1
ATOM 714 C C . PRO A 1 95 ? 15.744 3.120 2.071 1.00 88.75 95 PRO A C 1
ATOM 716 O O . PRO A 1 95 ? 16.671 3.755 2.567 1.00 88.75 95 PRO A O 1
ATOM 719 N N . LEU A 1 96 ? 14.605 3.704 1.685 1.00 87.00 96 LEU A N 1
ATOM 720 C CA . LEU A 1 96 ? 14.339 5.136 1.799 1.00 87.00 96 LEU A CA 1
ATOM 721 C C . LEU A 1 96 ? 13.726 5.514 3.151 1.00 87.00 96 LEU A C 1
ATOM 723 O O . LEU A 1 96 ? 13.773 6.686 3.512 1.00 87.00 96 LEU A O 1
ATOM 727 N N . LEU A 1 97 ? 13.177 4.573 3.929 1.00 89.44 97 LEU A N 1
ATOM 728 C CA . LEU A 1 97 ? 12.550 4.885 5.221 1.00 89.44 97 LEU A CA 1
ATOM 729 C C . LEU A 1 97 ? 13.484 5.615 6.208 1.00 89.44 97 LEU A C 1
ATOM 731 O O . LEU A 1 97 ? 13.006 6.561 6.837 1.00 89.44 97 LEU A O 1
ATOM 735 N N . PRO A 1 98 ? 14.783 5.266 6.352 1.00 87.69 98 PRO A N 1
ATOM 736 C CA . PRO A 1 98 ? 15.697 6.030 7.202 1.00 87.69 98 PRO A CA 1
ATOM 737 C C . PRO A 1 98 ? 15.858 7.481 6.731 1.00 87.69 98 PRO A C 1
ATOM 739 O O . PRO A 1 98 ? 15.821 8.402 7.546 1.00 87.69 98 PRO A O 1
ATOM 742 N N . LEU A 1 99 ? 15.966 7.697 5.415 1.00 85.69 99 LEU A N 1
ATOM 743 C CA . LEU A 1 99 ? 16.033 9.037 4.829 1.00 85.69 99 LEU A CA 1
ATOM 744 C C . LEU A 1 99 ? 14.710 9.785 5.014 1.00 85.69 99 LEU A C 1
ATOM 746 O O . LEU A 1 99 ? 14.724 10.966 5.338 1.00 85.69 99 LEU A O 1
ATOM 750 N N . GLY A 1 100 ? 13.575 9.098 4.874 1.00 85.75 100 GLY A N 1
ATOM 751 C CA . GLY A 1 100 ? 12.249 9.636 5.160 1.00 85.75 100 GLY A CA 1
ATOM 752 C C . GLY A 1 100 ? 12.130 10.092 6.613 1.00 85.75 100 GLY A C 1
ATOM 753 O O . GLY A 1 100 ? 11.678 11.201 6.868 1.00 85.75 100 GLY A O 1
ATOM 754 N N . ALA A 1 101 ? 12.618 9.306 7.573 1.00 86.75 101 ALA A N 1
ATOM 755 C CA . ALA A 1 101 ? 12.614 9.698 8.981 1.00 86.75 101 ALA A CA 1
ATOM 756 C C . ALA A 1 101 ? 13.427 10.983 9.232 1.00 86.75 101 ALA A C 1
ATOM 758 O O . ALA A 1 101 ? 12.964 11.872 9.946 1.00 86.75 101 ALA A O 1
ATOM 759 N N . ILE A 1 102 ? 14.593 11.126 8.594 1.00 86.56 102 ILE A N 1
ATOM 760 C CA . ILE A 1 102 ? 15.388 12.365 8.646 1.00 86.56 102 ILE A CA 1
ATOM 761 C C . ILE A 1 102 ? 14.641 13.511 7.941 1.00 86.56 102 ILE A C 1
ATOM 763 O O . ILE A 1 102 ? 14.530 14.612 8.477 1.00 86.56 102 ILE A O 1
ATOM 767 N N . GLY A 1 103 ? 14.064 13.247 6.768 1.00 82.06 103 GLY A N 1
ATOM 768 C CA . GLY A 1 103 ? 13.315 14.215 5.966 1.00 82.06 103 GLY A CA 1
ATOM 769 C C . GLY A 1 103 ? 12.052 14.741 6.651 1.00 82.06 103 GLY A C 1
ATOM 770 O O . GLY A 1 103 ? 11.655 15.879 6.395 1.00 82.06 103 GLY A O 1
ATOM 771 N N . ILE A 1 104 ? 11.443 13.965 7.556 1.00 84.31 104 ILE A N 1
ATOM 772 C CA . ILE A 1 104 ? 10.355 14.437 8.426 1.00 84.31 104 ILE A CA 1
ATOM 773 C C . ILE A 1 104 ? 10.846 15.581 9.316 1.00 84.31 104 ILE A C 1
ATOM 775 O O . ILE A 1 104 ? 10.160 16.594 9.417 1.00 84.31 104 ILE A O 1
ATOM 779 N N . ILE A 1 105 ? 12.022 15.432 9.933 1.00 80.19 105 ILE A N 1
ATOM 780 C CA . ILE A 1 105 ? 12.561 16.393 10.908 1.00 80.19 105 ILE A CA 1
ATOM 781 C C . ILE A 1 105 ? 12.920 17.722 10.233 1.00 80.19 105 ILE A C 1
ATOM 783 O O . ILE A 1 105 ? 12.749 18.776 10.838 1.00 80.19 105 ILE A O 1
ATOM 787 N N . ILE A 1 106 ? 13.404 17.677 8.988 1.00 75.44 106 ILE A N 1
ATOM 788 C CA . ILE A 1 106 ? 13.935 18.863 8.304 1.00 75.44 106 ILE A CA 1
ATOM 789 C C . ILE A 1 106 ? 12.847 19.607 7.509 1.00 75.44 106 ILE A C 1
ATOM 791 O O . ILE A 1 106 ? 12.742 20.824 7.630 1.00 75.44 106 ILE A O 1
ATOM 795 N N . TYR A 1 107 ? 12.030 18.902 6.713 1.00 74.69 107 TYR A N 1
ATOM 796 C CA . TYR A 1 107 ? 11.110 19.532 5.746 1.00 74.69 107 TYR A CA 1
ATOM 797 C C . TYR A 1 107 ? 9.689 18.940 5.728 1.00 74.69 107 TYR A C 1
ATOM 799 O O . TYR A 1 107 ? 8.860 19.367 4.929 1.00 74.69 107 TYR A O 1
ATOM 807 N N . GLY A 1 108 ? 9.387 17.923 6.542 1.00 75.94 108 GLY A N 1
ATOM 808 C CA . GLY A 1 108 ? 8.091 17.225 6.525 1.00 75.94 108 GLY A CA 1
ATOM 809 C C . GL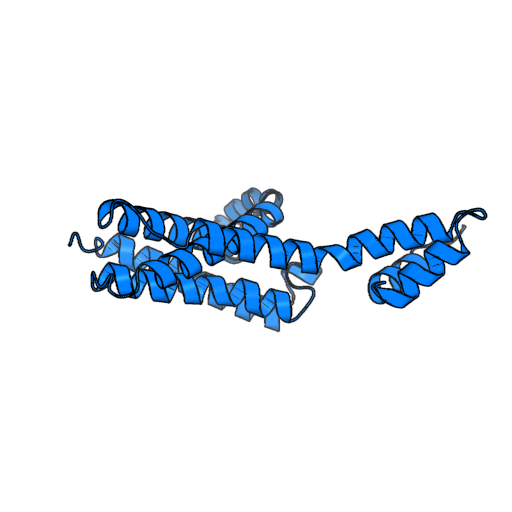Y A 1 108 ? 7.843 16.339 5.290 1.00 75.94 108 GLY A C 1
ATOM 810 O O . GLY A 1 108 ? 6.983 15.463 5.331 1.00 75.94 108 GLY A O 1
ATOM 811 N N . LEU A 1 109 ? 8.631 16.471 4.218 1.00 73.44 109 LEU A N 1
ATOM 812 C CA . LEU A 1 109 ? 8.522 15.657 2.996 1.00 73.44 109 LEU A CA 1
ATOM 813 C C . LEU A 1 109 ? 8.721 14.157 3.242 1.00 73.44 109 LEU A C 1
ATOM 815 O O . LEU A 1 109 ? 8.194 13.325 2.508 1.00 73.44 109 LEU A O 1
ATOM 819 N N . GLY A 1 110 ? 9.418 13.791 4.317 1.00 81.38 110 GLY A N 1
ATOM 820 C CA . GLY A 1 110 ? 9.597 12.392 4.686 1.00 81.38 110 GLY A CA 1
ATOM 821 C C . GLY A 1 110 ? 8.291 11.648 4.998 1.00 81.38 110 GLY A C 1
ATOM 822 O O . GLY A 1 110 ? 8.252 10.423 4.888 1.00 81.38 110 GLY A O 1
ATOM 823 N N . PHE A 1 111 ? 7.194 12.359 5.294 1.00 83.38 111 PHE A N 1
ATOM 824 C CA . PHE A 1 111 ? 5.876 11.739 5.444 1.00 83.38 111 PHE A CA 1
ATOM 825 C C . PHE A 1 111 ? 5.374 11.075 4.153 1.00 83.38 111 PHE A C 1
ATOM 827 O O . PHE A 1 111 ? 4.639 10.092 4.251 1.00 83.38 111 PHE A O 1
ATOM 834 N N . LEU A 1 112 ? 5.796 11.545 2.968 1.00 83.31 112 LEU A N 1
ATOM 835 C CA . LEU A 1 112 ? 5.442 10.909 1.694 1.00 83.31 112 LEU A CA 1
ATOM 836 C C . LEU A 1 112 ? 6.047 9.503 1.601 1.00 83.31 112 LEU A C 1
ATOM 838 O O . LEU A 1 112 ? 5.338 8.530 1.362 1.00 83.31 112 LEU A O 1
ATOM 842 N N . VAL A 1 113 ? 7.342 9.382 1.892 1.00 84.94 113 VAL A N 1
ATOM 843 C CA . VAL A 1 113 ? 8.079 8.106 1.860 1.00 84.94 113 VAL A CA 1
ATOM 844 C C . VAL A 1 113 ? 7.533 7.118 2.901 1.00 84.94 113 VAL A C 1
ATOM 846 O O . VAL A 1 113 ? 7.529 5.907 2.689 1.00 84.94 113 VAL A O 1
ATOM 849 N N . MET A 1 114 ? 7.031 7.622 4.033 1.00 88.31 114 MET A N 1
ATOM 850 C CA . MET A 1 114 ? 6.495 6.791 5.117 1.00 88.31 114 MET A CA 1
ATOM 851 C C . MET A 1 114 ? 5.005 6.432 4.969 1.00 88.31 114 MET A C 1
ATOM 853 O O . MET A 1 114 ? 4.501 5.598 5.728 1.00 88.31 114 MET A O 1
ATOM 857 N N . ALA A 1 115 ? 4.284 7.006 4.003 1.00 90.56 115 ALA A N 1
ATOM 858 C CA . ALA A 1 115 ? 2.861 6.746 3.773 1.00 90.56 115 ALA A CA 1
ATOM 859 C C . ALA A 1 115 ? 2.474 5.251 3.644 1.00 90.56 115 ALA A C 1
ATOM 861 O O . ALA A 1 115 ? 1.494 4.840 4.286 1.00 90.56 115 ALA A O 1
ATOM 862 N N . PRO A 1 116 ? 3.202 4.393 2.890 1.00 90.75 116 PRO A N 1
ATOM 863 C CA . PRO A 1 116 ? 2.876 2.967 2.823 1.00 90.75 116 PRO A CA 1
ATOM 864 C C . PRO A 1 116 ? 3.050 2.263 4.175 1.00 90.75 116 PRO A C 1
ATOM 866 O O . PRO A 1 116 ? 2.207 1.440 4.544 1.00 90.75 116 PRO A O 1
ATOM 869 N N . LEU A 1 117 ? 4.058 2.647 4.969 1.00 93.31 117 LEU A N 1
ATOM 870 C CA . LEU A 1 117 ? 4.266 2.100 6.311 1.00 93.31 117 LEU A CA 1
ATOM 871 C C . LEU A 1 117 ? 3.102 2.462 7.241 1.00 93.31 117 LEU A C 1
ATOM 873 O O . LEU A 1 117 ? 2.573 1.603 7.949 1.00 93.31 117 LEU A O 1
ATOM 877 N N . PHE A 1 118 ? 2.664 3.721 7.234 1.00 93.19 118 PHE A N 1
ATOM 878 C CA . PHE A 1 118 ? 1.532 4.150 8.057 1.00 93.19 118 PHE A CA 1
ATOM 879 C C . PHE A 1 118 ? 0.210 3.488 7.645 1.00 93.19 118 PHE A C 1
ATOM 881 O O . PHE A 1 118 ? -0.597 3.100 8.503 1.00 93.19 118 PHE A O 1
ATOM 888 N N . SER A 1 119 ? 0.020 3.278 6.342 1.00 92.50 119 SER A N 1
ATOM 889 C CA . SER A 1 119 ? -1.101 2.500 5.805 1.00 92.50 119 SER A CA 1
ATOM 890 C C . SER A 1 119 ? -1.072 1.054 6.300 1.00 92.50 119 SER A C 1
ATOM 892 O O . SER A 1 119 ? -2.105 0.530 6.728 1.00 92.50 119 SER A O 1
ATOM 894 N N . LEU A 1 120 ? 0.110 0.430 6.302 1.00 94.50 120 LEU A N 1
ATOM 895 C CA . LEU A 1 120 ? 0.321 -0.934 6.779 1.00 94.50 120 LEU A CA 1
ATOM 896 C C . LEU A 1 120 ? 0.044 -1.062 8.284 1.00 94.50 120 LEU A C 1
ATOM 898 O O . LEU A 1 120 ? -0.669 -1.975 8.709 1.00 94.50 120 LEU A O 1
ATOM 902 N N . LEU A 1 121 ? 0.550 -0.127 9.094 1.00 94.44 121 LEU A N 1
ATOM 903 C CA . LEU A 1 121 ? 0.294 -0.086 10.538 1.00 94.44 121 LEU A CA 1
ATOM 904 C C . LEU A 1 121 ? -1.202 0.068 10.843 1.00 94.44 121 LEU A C 1
ATOM 906 O O . LEU A 1 121 ? -1.723 -0.581 11.758 1.00 94.44 121 LEU A O 1
ATOM 910 N N . THR A 1 122 ? -1.912 0.877 10.055 1.00 91.81 122 THR A N 1
ATOM 911 C CA . THR A 1 122 ? -3.364 1.056 10.191 1.00 91.81 122 THR A CA 1
ATOM 912 C C . THR A 1 122 ? -4.123 -0.223 9.843 1.00 91.81 122 THR A C 1
ATOM 914 O O . THR A 1 122 ? -4.956 -0.664 10.642 1.00 91.81 122 THR A O 1
ATOM 917 N N . ALA A 1 123 ? -3.790 -0.873 8.723 1.00 92.19 123 ALA A N 1
ATOM 918 C CA . ALA A 1 123 ? -4.380 -2.152 8.321 1.00 92.19 123 ALA A CA 1
ATOM 919 C C . ALA A 1 123 ? -4.158 -3.236 9.393 1.00 92.19 123 ALA A C 1
ATOM 921 O O . ALA A 1 123 ? -5.096 -3.922 9.818 1.00 92.19 123 ALA A O 1
ATOM 922 N N . PHE A 1 124 ? -2.934 -3.324 9.923 1.00 93.88 124 PHE A N 1
ATOM 923 C CA . PHE A 1 124 ? -2.578 -4.275 10.974 1.00 93.88 124 PHE A CA 1
ATOM 924 C C . PHE A 1 124 ? -3.325 -4.009 12.285 1.00 93.88 124 PHE A C 1
ATOM 926 O O . PHE A 1 124 ? -3.839 -4.935 12.920 1.00 93.88 124 PHE A O 1
ATOM 933 N N . THR A 1 125 ? -3.445 -2.746 12.688 1.00 91.31 125 THR A N 1
ATOM 934 C CA . THR A 1 125 ? -4.168 -2.385 13.914 1.00 91.31 125 THR A CA 1
ATOM 935 C C . THR A 1 125 ? -5.664 -2.674 13.767 1.00 91.31 125 THR A C 1
ATOM 937 O O . THR A 1 125 ? -6.269 -3.276 14.660 1.00 91.31 125 THR A O 1
ATOM 940 N N . CYS A 1 126 ? -6.250 -2.367 12.608 1.00 88.31 126 CYS A N 1
ATOM 941 C CA . CYS A 1 126 ? -7.624 -2.739 12.271 1.00 88.31 126 CYS A CA 1
ATOM 942 C C . CYS A 1 126 ? -7.838 -4.262 12.298 1.00 88.31 126 CYS A C 1
ATOM 944 O O . CYS A 1 126 ? -8.829 -4.741 12.857 1.00 88.31 126 CYS A O 1
ATOM 946 N N . TYR A 1 127 ? -6.889 -5.042 11.768 1.00 90.56 127 TYR A N 1
ATOM 947 C CA . TYR A 1 127 ? -6.923 -6.507 11.837 1.00 90.56 127 TYR A CA 1
ATOM 948 C C . TYR A 1 127 ? -6.922 -7.016 13.281 1.00 90.56 127 TYR A C 1
ATOM 950 O O . TYR A 1 127 ? -7.733 -7.878 13.635 1.00 90.56 127 TYR A O 1
ATOM 958 N N . ARG A 1 128 ? -6.060 -6.461 14.143 1.00 89.44 128 ARG A N 1
ATOM 959 C CA . ARG A 1 128 ? -6.020 -6.825 15.568 1.00 89.44 128 ARG A CA 1
ATOM 960 C C . ARG A 1 128 ? -7.345 -6.522 16.260 1.00 89.44 128 ARG A C 1
ATOM 962 O O . ARG A 1 128 ? -7.835 -7.378 16.991 1.00 89.44 128 ARG A O 1
ATOM 969 N N . HIS A 1 129 ? -7.954 -5.366 15.998 1.00 87.50 129 HIS A N 1
ATOM 970 C CA . HIS A 1 129 ? -9.264 -5.026 16.560 1.00 87.50 129 HIS A CA 1
ATOM 971 C C . HIS A 1 129 ? -10.371 -5.979 16.097 1.00 87.50 129 HIS A C 1
ATOM 973 O O . HIS A 1 129 ? -11.123 -6.479 16.937 1.00 87.50 129 HIS A O 1
ATOM 979 N N . LEU A 1 130 ? -10.429 -6.308 14.804 1.00 85.69 130 LEU A N 1
ATOM 980 C CA . LEU A 1 130 ? -11.373 -7.304 14.289 1.00 85.69 130 LEU A CA 1
ATOM 981 C C . LEU A 1 130 ? -11.164 -8.676 14.942 1.00 85.69 130 LEU A C 1
ATOM 983 O O . LEU A 1 130 ? -12.133 -9.319 15.340 1.00 85.69 130 LEU A O 1
ATOM 987 N N . LYS A 1 131 ? -9.908 -9.105 15.110 1.00 86.62 131 LYS A N 1
ATOM 988 C CA . LYS A 1 131 ? -9.564 -10.395 15.725 1.00 86.62 131 LYS A CA 1
ATOM 989 C C . LYS A 1 131 ? -9.897 -10.454 17.221 1.00 86.62 131 LYS A C 1
ATOM 991 O O . LYS A 1 131 ? -10.310 -11.501 17.714 1.00 86.62 131 LYS A O 1
ATOM 996 N N . MET A 1 132 ? -9.738 -9.346 17.945 1.00 84.38 132 MET A N 1
ATOM 997 C CA . MET A 1 132 ? -10.143 -9.256 19.355 1.00 84.38 132 MET A CA 1
ATOM 998 C C . MET A 1 132 ? -11.664 -9.348 19.517 1.00 84.38 132 MET A C 1
ATOM 1000 O O . MET A 1 132 ? -12.141 -9.924 20.489 1.00 84.38 132 MET A O 1
ATOM 1004 N N . GLN A 1 133 ? -12.434 -8.812 18.567 1.00 79.81 133 GLN A N 1
ATOM 1005 C CA . GLN A 1 133 ? -13.899 -8.887 18.596 1.00 79.81 133 GLN A CA 1
ATOM 1006 C C . GLN A 1 133 ? -14.435 -10.229 18.074 1.00 79.81 133 GLN A C 1
ATOM 1008 O O . GLN A 1 133 ? -15.478 -10.707 18.526 1.00 79.81 133 GLN A O 1
ATOM 1013 N N . ARG A 1 134 ? -13.743 -10.843 17.110 1.00 81.50 134 ARG A N 1
ATOM 1014 C CA . ARG A 1 134 ? -14.119 -12.106 16.469 1.00 81.50 134 ARG A CA 1
ATOM 1015 C C . ARG A 1 134 ? -12.896 -13.012 16.369 1.00 81.50 134 ARG A C 1
ATOM 1017 O O . ARG A 1 134 ? -11.955 -12.716 15.642 1.00 81.50 134 ARG A O 1
ATOM 1024 N N . ARG A 1 135 ? -12.947 -14.184 17.018 1.00 77.81 135 ARG A N 1
ATOM 1025 C CA . ARG A 1 135 ? -11.836 -15.160 17.074 1.00 77.81 135 ARG A CA 1
ATOM 1026 C C . ARG A 1 135 ? -11.270 -15.543 15.696 1.00 77.81 135 ARG A C 1
ATOM 1028 O O . ARG A 1 135 ? -10.102 -15.914 15.594 1.00 77.81 135 ARG A O 1
ATOM 1035 N N . LYS A 1 136 ? -12.088 -15.467 14.641 1.00 84.31 136 LYS A N 1
ATOM 1036 C CA . LYS A 1 136 ? -11.691 -15.685 13.245 1.00 84.31 136 LYS A CA 1
ATOM 1037 C C . LYS A 1 136 ? -12.168 -14.519 12.383 1.00 84.31 136 LYS A C 1
ATOM 1039 O O . LYS A 1 136 ? -13.334 -14.149 12.459 1.00 84.31 136 LYS A O 1
ATOM 1044 N N . VAL A 1 137 ? -11.282 -14.011 11.527 1.00 87.44 137 VAL A N 1
ATOM 1045 C CA . VAL A 1 137 ? -11.596 -13.024 10.485 1.00 87.44 137 VAL A CA 1
ATOM 1046 C C . VAL A 1 137 ? -11.426 -13.726 9.129 1.00 87.44 137 VAL A C 1
ATOM 1048 O O . VAL A 1 137 ? -10.296 -13.852 8.649 1.00 87.44 137 VAL A O 1
ATOM 1051 N N . PRO A 1 138 ? -12.500 -14.299 8.552 1.00 90.56 138 PRO A N 1
ATOM 1052 C CA . PRO A 1 138 ? -12.414 -15.002 7.274 1.00 90.56 138 PRO A CA 1
ATOM 1053 C C . PRO A 1 138 ? -12.053 -14.030 6.144 1.00 90.56 138 PRO A C 1
ATOM 1055 O O . PRO A 1 138 ? -12.318 -12.838 6.235 1.00 90.56 138 PRO A O 1
ATOM 1058 N N . GLY A 1 139 ? -11.429 -14.532 5.079 1.00 90.19 139 GLY A N 1
ATOM 1059 C CA . GLY A 1 139 ? -11.101 -13.735 3.890 1.00 90.19 139 GLY A CA 1
ATOM 1060 C C . GLY A 1 139 ? -9.723 -13.066 3.898 1.00 90.19 139 GLY A C 1
ATOM 1061 O O . GLY A 1 139 ? -9.196 -12.824 2.822 1.00 90.19 139 GLY A O 1
ATOM 1062 N N . VAL A 1 140 ? -9.073 -12.861 5.052 1.00 93.19 140 VAL A N 1
ATOM 1063 C CA . VAL A 1 140 ? -7.757 -12.176 5.117 1.00 93.19 140 VAL A CA 1
ATOM 1064 C C . VAL A 1 140 ? -6.687 -12.872 4.278 1.00 93.19 140 VAL A C 1
ATOM 1066 O O . VAL A 1 140 ? -5.995 -12.227 3.500 1.00 93.19 140 VAL A O 1
ATOM 1069 N N . ARG A 1 141 ? -6.579 -14.202 4.377 1.00 94.12 141 ARG A N 1
ATOM 1070 C CA . ARG A 1 141 ? -5.609 -14.971 3.578 1.00 94.12 141 ARG A CA 1
ATOM 1071 C C . ARG A 1 141 ? -5.867 -14.843 2.079 1.00 94.12 141 ARG A C 1
ATOM 1073 O O . ARG A 1 141 ? -4.923 -14.697 1.319 1.00 94.12 141 ARG A O 1
ATOM 1080 N N . TRP A 1 142 ? -7.136 -14.865 1.678 1.00 95.88 142 TRP A N 1
ATOM 1081 C CA . TRP A 1 142 ? -7.535 -14.731 0.279 1.00 95.88 142 TRP A CA 1
ATOM 1082 C C . TRP A 1 142 ? -7.297 -13.320 -0.250 1.00 95.88 142 TRP A C 1
ATOM 1084 O O . TRP A 1 142 ? -6.821 -13.175 -1.366 1.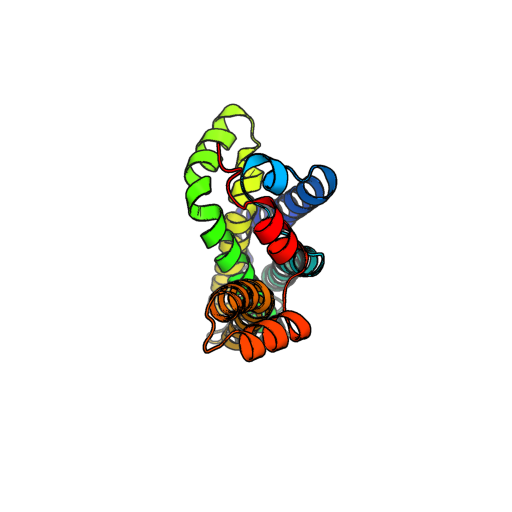00 95.88 142 TRP A O 1
ATOM 1094 N N . GLY A 1 143 ? -7.555 -12.291 0.557 1.00 94.62 143 GLY A N 1
ATOM 1095 C CA . GLY A 1 143 ? -7.283 -10.904 0.184 1.00 94.62 143 GLY A CA 1
ATOM 1096 C C . GLY A 1 143 ? -5.792 -10.657 0.002 1.00 94.62 143 GLY A C 1
ATOM 1097 O O . GLY A 1 143 ? -5.379 -10.054 -0.981 1.00 94.62 143 GLY A O 1
ATOM 1098 N N . PHE A 1 144 ? -4.981 -11.193 0.915 1.00 95.38 144 PHE A N 1
ATOM 1099 C CA . PHE A 1 144 ? -3.526 -11.118 0.829 1.00 95.38 144 PHE A CA 1
ATOM 1100 C C . PHE A 1 144 ? -2.985 -11.885 -0.384 1.00 95.38 144 PHE A C 1
ATOM 1102 O O . PHE A 1 144 ? -2.182 -11.348 -1.140 1.00 95.38 144 PHE A O 1
ATOM 1109 N N . ALA A 1 145 ? -3.468 -13.110 -0.616 1.00 95.88 145 ALA A N 1
ATOM 1110 C CA . ALA A 1 145 ? -3.102 -13.897 -1.791 1.00 95.88 145 ALA A CA 1
ATOM 1111 C C . ALA A 1 145 ? -3.499 -13.195 -3.098 1.00 95.88 145 ALA A C 1
ATOM 1113 O O . ALA A 1 145 ? -2.716 -13.187 -4.040 1.00 95.88 145 ALA A O 1
ATOM 1114 N N . LEU A 1 146 ? -4.677 -12.563 -3.142 1.00 96.44 146 LEU A N 1
ATOM 1115 C CA . LEU A 1 146 ? -5.133 -11.782 -4.291 1.00 96.44 146 LEU A CA 1
ATOM 1116 C C . LEU A 1 146 ? -4.229 -10.569 -4.549 1.00 96.44 146 LEU A C 1
ATOM 1118 O O . LEU A 1 146 ? -3.847 -10.338 -5.692 1.00 96.44 146 LEU A O 1
ATOM 1122 N N . ALA A 1 147 ? -3.858 -9.825 -3.503 1.00 95.19 147 ALA A N 1
ATOM 1123 C CA . ALA A 1 147 ? -2.918 -8.711 -3.621 1.00 95.19 147 ALA A CA 1
ATOM 1124 C C . ALA A 1 147 ? -1.571 -9.175 -4.189 1.00 95.19 147 ALA A C 1
ATOM 1126 O O . ALA A 1 147 ? -1.087 -8.595 -5.157 1.00 95.19 147 ALA A O 1
ATOM 1127 N N . LEU A 1 148 ? -1.000 -10.253 -3.641 1.00 93.88 148 LEU A N 1
ATOM 1128 C CA . LEU A 1 148 ? 0.252 -10.818 -4.149 1.00 93.88 148 LEU A CA 1
ATOM 1129 C C . LEU A 1 148 ? 0.132 -11.301 -5.593 1.00 93.88 148 LEU A C 1
ATOM 1131 O O . LEU A 1 148 ? 1.020 -11.031 -6.390 1.00 93.88 148 LEU A O 1
ATOM 1135 N N . LEU A 1 149 ? -0.957 -11.986 -5.943 1.00 94.56 149 LEU A N 1
ATOM 1136 C CA . LEU A 1 149 ? -1.176 -12.480 -7.299 1.00 94.56 149 LEU A CA 1
ATOM 1137 C C . LEU A 1 149 ? -1.222 -11.332 -8.312 1.00 94.56 149 LEU A C 1
ATOM 1139 O O . LEU A 1 149 ? -0.594 -11.430 -9.363 1.00 94.56 149 LEU A O 1
ATOM 1143 N N . ILE A 1 150 ? -1.905 -10.233 -7.982 1.00 93.25 150 ILE A N 1
ATOM 1144 C CA . ILE A 1 150 ? -1.950 -9.049 -8.846 1.00 93.25 150 ILE A CA 1
ATOM 1145 C C . ILE A 1 150 ? -0.567 -8.394 -8.949 1.00 93.25 150 ILE A C 1
ATOM 1147 O O . ILE A 1 150 ? -0.133 -8.077 -10.052 1.00 93.25 150 ILE A O 1
ATOM 1151 N N . LEU A 1 151 ? 0.147 -8.228 -7.833 1.00 90.69 151 LEU A N 1
ATOM 1152 C CA . LEU A 1 151 ? 1.490 -7.637 -7.833 1.00 90.69 151 LEU A CA 1
ATOM 1153 C C . LEU A 1 151 ? 2.489 -8.468 -8.645 1.00 90.69 151 LEU A C 1
ATOM 1155 O O . LEU A 1 151 ? 3.245 -7.916 -9.441 1.00 90.69 151 LEU A O 1
ATOM 1159 N N . VAL A 1 152 ? 2.460 -9.796 -8.498 1.00 88.62 152 VAL A N 1
ATOM 1160 C CA . VAL A 1 152 ? 3.278 -10.706 -9.310 1.00 88.62 152 VAL A CA 1
ATOM 116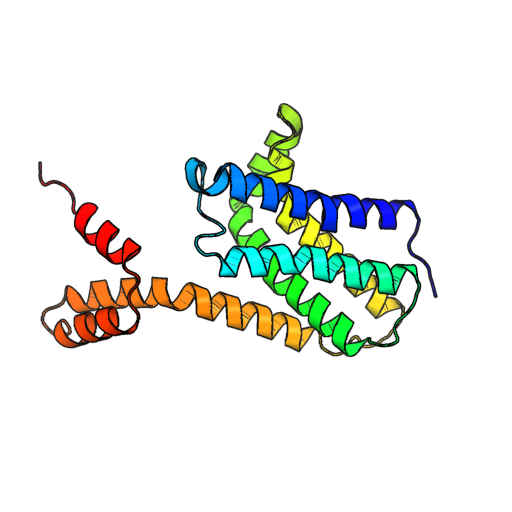1 C C . VAL A 1 152 ? 2.906 -10.560 -10.780 1.00 88.62 152 VAL A C 1
ATOM 1163 O O . VAL A 1 152 ? 3.794 -10.352 -11.599 1.00 88.62 152 VAL A O 1
ATOM 1166 N N . ALA A 1 153 ? 1.614 -10.593 -11.118 1.00 88.06 153 ALA A N 1
ATOM 1167 C CA . ALA A 1 153 ? 1.156 -10.444 -12.497 1.00 88.06 153 ALA A CA 1
ATOM 1168 C C . ALA A 1 153 ? 1.604 -9.117 -13.135 1.00 88.06 153 ALA A C 1
ATOM 1170 O O . ALA A 1 153 ? 1.951 -9.102 -14.314 1.00 88.06 153 ALA A O 1
ATOM 1171 N N . LEU A 1 154 ? 1.650 -8.027 -12.364 1.00 85.12 154 LEU A N 1
ATOM 1172 C CA . LEU A 1 154 ? 2.147 -6.728 -12.828 1.00 85.12 154 LEU A CA 1
ATOM 1173 C C . LEU A 1 154 ? 3.673 -6.673 -12.968 1.00 85.12 154 LEU A C 1
ATOM 1175 O O . LEU A 1 154 ? 4.168 -5.955 -13.833 1.00 85.12 154 LEU A O 1
ATOM 1179 N N . GLY A 1 155 ? 4.417 -7.435 -12.164 1.00 81.25 155 GLY A N 1
ATOM 1180 C CA . GLY A 1 155 ? 5.876 -7.544 -12.268 1.00 81.25 155 GLY A CA 1
ATOM 1181 C C . GLY A 1 155 ? 6.363 -8.494 -13.371 1.00 81.25 155 GLY A C 1
ATOM 1182 O O . GLY A 1 155 ? 7.499 -8.370 -13.831 1.00 81.25 155 GLY A O 1
ATOM 1183 N N . LEU A 1 156 ? 5.518 -9.426 -13.831 1.00 81.44 156 LEU A N 1
ATOM 1184 C CA . LEU A 1 156 ? 5.886 -10.434 -14.835 1.00 81.44 156 LEU A CA 1
ATOM 1185 C C . LEU A 1 156 ? 6.424 -9.853 -16.155 1.00 81.44 156 LEU A C 1
ATOM 1187 O O . LEU A 1 156 ? 7.452 -10.356 -16.613 1.00 81.44 156 LEU A O 1
ATOM 1191 N N . PRO A 1 157 ? 5.816 -8.820 -16.778 1.00 77.81 157 PRO A N 1
ATOM 1192 C CA . PRO A 1 157 ? 6.291 -8.302 -18.060 1.00 77.81 157 PRO A CA 1
ATOM 1193 C C . PRO A 1 157 ? 7.747 -7.838 -18.008 1.00 77.81 157 PRO A C 1
ATOM 1195 O O . PRO A 1 157 ? 8.501 -8.088 -18.943 1.00 77.81 157 PRO A O 1
ATOM 1198 N N . MET A 1 158 ? 8.177 -7.223 -16.904 1.00 74.88 158 MET A N 1
ATOM 1199 C CA . MET A 1 158 ? 9.557 -6.763 -16.731 1.00 74.88 158 MET A CA 1
ATOM 1200 C C . MET A 1 158 ? 10.544 -7.940 -16.710 1.00 74.88 158 MET A C 1
ATOM 1202 O O . MET A 1 158 ? 11.510 -7.941 -17.472 1.00 74.88 158 MET A O 1
ATOM 1206 N N . GLY A 1 159 ? 10.264 -8.977 -15.912 1.00 75.00 159 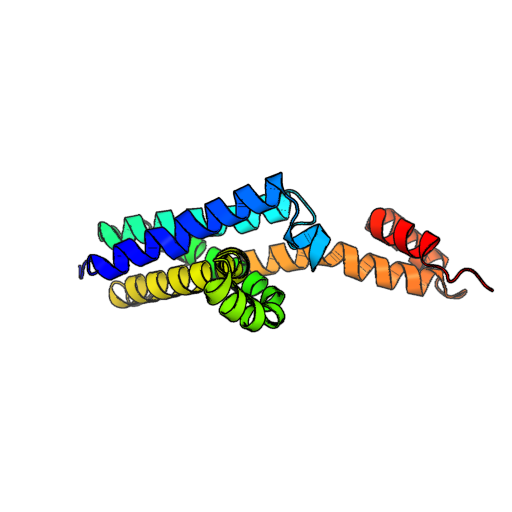GLY A N 1
ATOM 1207 C CA . GLY A 1 159 ? 11.111 -10.173 -15.839 1.00 75.00 159 GLY A CA 1
ATOM 1208 C C . GLY A 1 159 ? 11.146 -10.964 -17.151 1.00 75.00 159 GLY A C 1
ATOM 1209 O O . GLY A 1 159 ? 12.214 -11.378 -17.601 1.00 75.00 159 GLY A O 1
ATOM 1210 N N . ILE A 1 160 ? 9.992 -11.114 -17.811 1.00 79.62 160 ILE A N 1
ATOM 1211 C CA . ILE A 1 160 ? 9.888 -11.783 -19.117 1.00 79.62 160 ILE A CA 1
ATOM 1212 C C . ILE A 1 160 ? 10.651 -11.001 -20.191 1.00 79.62 160 ILE A C 1
ATOM 1214 O O . ILE A 1 160 ? 11.307 -11.611 -21.031 1.00 79.62 160 ILE A O 1
ATOM 1218 N N . THR A 1 161 ? 10.608 -9.667 -20.155 1.00 80.19 161 THR A N 1
ATOM 1219 C CA . THR A 1 161 ? 11.339 -8.824 -21.113 1.00 80.19 161 THR A CA 1
ATOM 1220 C C . THR A 1 161 ? 12.845 -9.003 -20.965 1.00 80.19 161 THR A C 1
ATOM 1222 O O . THR A 1 161 ? 13.527 -9.190 -21.965 1.00 80.19 161 THR A O 1
ATOM 1225 N N . GLN A 1 162 ? 13.378 -9.021 -19.741 1.00 78.88 162 GLN A N 1
ATOM 1226 C CA . GLN A 1 162 ? 14.812 -9.246 -19.524 1.00 78.88 162 GLN A CA 1
ATOM 1227 C C . GLN A 1 162 ? 15.256 -10.644 -19.966 1.00 78.88 162 GLN A C 1
ATOM 1229 O O . GLN A 1 162 ? 16.274 -10.777 -20.644 1.00 78.88 162 GLN A O 1
ATOM 1234 N N . LEU A 1 163 ? 14.467 -11.674 -19.646 1.00 80.19 163 LEU A N 1
ATOM 1235 C CA . LEU A 1 163 ? 14.746 -13.037 -20.096 1.00 80.19 163 LEU A CA 1
ATOM 1236 C C . LEU A 1 163 ? 14.689 -13.139 -21.628 1.00 80.19 163 LEU A C 1
ATOM 1238 O O . LEU A 1 163 ? 15.572 -13.728 -22.243 1.00 80.19 163 LEU A O 1
ATOM 1242 N N . GLY A 1 164 ? 13.685 -12.514 -22.246 1.00 79.94 164 GLY A N 1
ATOM 1243 C CA . GLY A 1 164 ? 13.535 -12.455 -23.696 1.00 79.94 164 GLY A CA 1
ATOM 1244 C C . GLY A 1 164 ? 14.685 -11.721 -24.381 1.00 79.94 164 GLY A C 1
ATOM 1245 O O . GLY A 1 164 ? 15.142 -12.181 -25.420 1.00 79.94 164 GLY A O 1
ATOM 1246 N N . LEU A 1 165 ? 15.190 -10.634 -23.789 1.00 83.00 165 LEU A N 1
ATOM 1247 C CA . LEU A 1 165 ? 16.366 -9.910 -24.281 1.00 83.00 165 LEU A CA 1
ATOM 1248 C C . LEU A 1 165 ? 17.644 -10.757 -24.178 1.00 83.00 165 LEU A C 1
ATOM 1250 O O . LEU A 1 165 ? 18.435 -10.750 -25.114 1.00 83.00 165 LEU A O 1
ATOM 1254 N N . HIS A 1 166 ? 17.827 -11.514 -23.090 1.00 82.75 166 HIS A N 1
ATOM 1255 C CA . HIS A 1 166 ? 18.967 -12.427 -22.935 1.00 82.75 166 HIS A CA 1
ATOM 1256 C C . HIS A 1 166 ? 18.918 -13.574 -23.951 1.00 82.75 166 HIS A C 1
ATOM 1258 O O . HIS A 1 166 ? 19.908 -13.854 -24.616 1.00 82.75 166 HIS A O 1
ATOM 1264 N N . MET A 1 167 ? 17.751 -14.200 -24.126 1.00 80.06 167 MET A N 1
ATOM 1265 C CA . MET A 1 167 ? 17.553 -15.252 -25.130 1.00 80.06 167 MET A CA 1
ATOM 1266 C C . MET A 1 167 ? 17.705 -14.720 -26.560 1.00 80.06 167 MET A C 1
ATOM 1268 O O . MET A 1 167 ? 18.259 -15.393 -27.418 1.00 80.06 167 MET A O 1
ATOM 1272 N N . ALA A 1 168 ? 17.234 -13.498 -26.828 1.00 81.50 168 ALA A N 1
ATOM 1273 C CA . ALA A 1 168 ? 17.393 -12.848 -28.128 1.00 81.50 168 ALA A CA 1
ATOM 1274 C C . ALA A 1 168 ? 18.853 -12.477 -28.444 1.00 81.50 168 ALA A C 1
ATOM 1276 O O . ALA A 1 168 ? 19.172 -12.234 -29.602 1.00 81.50 168 ALA A O 1
ATOM 1277 N N . ALA A 1 169 ? 19.726 -12.414 -27.436 1.00 82.06 169 ALA A N 1
ATOM 1278 C CA . ALA A 1 169 ? 21.151 -12.151 -27.612 1.00 82.06 169 ALA A CA 1
ATOM 1279 C C . ALA A 1 169 ? 21.980 -13.425 -27.868 1.00 82.06 169 ALA A C 1
ATOM 1281 O O . ALA A 1 169 ? 23.154 -13.314 -28.215 1.00 82.06 169 ALA A O 1
ATOM 1282 N N . GLU A 1 170 ? 21.399 -14.618 -27.699 1.00 82.44 170 GLU A N 1
ATOM 1283 C CA . GLU A 1 170 ? 22.059 -15.903 -27.940 1.00 82.44 170 GLU A CA 1
ATOM 1284 C C . GLU A 1 170 ? 21.590 -16.541 -29.258 1.00 82.44 170 GLU A C 1
ATOM 1286 O O . GLU A 1 170 ? 20.404 -16.824 -29.429 1.00 82.44 170 GLU A O 1
ATOM 1291 N N . ASP A 1 171 ? 22.525 -16.898 -30.146 1.00 73.06 171 ASP A N 1
ATOM 1292 C CA . ASP A 1 171 ? 22.223 -17.474 -31.473 1.00 73.06 171 ASP A CA 1
ATOM 1293 C C . ASP A 1 171 ? 21.356 -18.749 -31.416 1.00 73.06 171 ASP A C 1
ATOM 1295 O O . ASP A 1 171 ? 20.562 -19.032 -32.311 1.00 73.06 171 ASP A O 1
ATOM 1299 N N . SER A 1 172 ? 21.483 -19.541 -30.344 1.00 75.25 172 SER A N 1
ATOM 1300 C CA . SER A 1 172 ? 20.742 -20.802 -30.185 1.00 75.25 172 SER A CA 1
ATOM 1301 C C . SER A 1 172 ? 19.274 -20.618 -29.779 1.00 75.25 172 SER A C 1
ATOM 1303 O O . SER A 1 172 ? 18.460 -21.523 -29.984 1.00 75.25 172 SER A O 1
ATOM 1305 N N . SER A 1 173 ? 18.921 -19.465 -29.201 1.00 80.44 173 SER A N 1
ATOM 1306 C CA . SER A 1 173 ? 17.586 -19.200 -28.654 1.00 80.44 173 SER A CA 1
ATOM 1307 C C . SER A 1 173 ? 16.949 -17.897 -29.159 1.00 80.44 173 SER A C 1
ATOM 1309 O O . SER A 1 173 ? 15.819 -17.578 -28.766 1.00 80.44 173 SER A O 1
ATOM 1311 N N . GLU A 1 174 ? 17.587 -17.232 -30.130 1.00 84.25 174 GLU A N 1
ATOM 1312 C CA . GLU A 1 174 ? 17.189 -15.943 -30.706 1.00 84.25 174 GLU A CA 1
ATOM 1313 C C . GLU A 1 174 ? 15.714 -15.908 -31.131 1.00 84.25 174 GLU A C 1
ATOM 1315 O O . GLU A 1 174 ? 14.936 -15.049 -30.705 1.00 84.25 174 GLU A O 1
ATOM 1320 N N . THR A 1 175 ? 15.283 -16.884 -31.937 1.00 84.44 175 THR A N 1
ATOM 1321 C CA . THR A 1 175 ? 13.917 -16.915 -32.486 1.00 84.44 175 THR A CA 1
ATOM 1322 C C . THR A 1 175 ? 12.857 -17.040 -31.386 1.00 84.44 175 THR A C 1
ATOM 1324 O O . THR A 1 175 ? 11.781 -16.437 -31.474 1.00 84.44 175 THR A O 1
ATOM 1327 N N . ASN A 1 176 ? 13.160 -17.791 -30.322 1.00 83.62 176 ASN A N 1
ATOM 1328 C CA . ASN A 1 176 ? 12.274 -17.943 -29.170 1.00 83.62 176 ASN A CA 1
ATOM 1329 C C . ASN A 1 176 ? 12.257 -16.673 -28.311 1.00 83.62 176 ASN A C 1
ATOM 1331 O O . ASN A 1 176 ? 11.178 -16.254 -27.886 1.00 83.62 176 ASN A O 1
ATOM 1335 N N . GLY A 1 177 ? 13.413 -16.028 -28.126 1.00 80.88 177 GLY A N 1
ATOM 1336 C CA . GLY A 1 177 ? 13.527 -14.731 -27.456 1.00 80.88 177 GLY A CA 1
ATOM 1337 C C . GLY A 1 177 ? 12.687 -13.654 -28.145 1.00 80.88 177 GLY A C 1
ATOM 1338 O O . GLY A 1 177 ? 11.838 -13.025 -27.511 1.00 80.88 177 GLY A O 1
ATOM 1339 N N . ILE A 1 178 ? 12.811 -13.513 -29.470 1.00 83.62 178 ILE A N 1
ATOM 1340 C CA . ILE A 1 178 ? 12.028 -12.546 -30.260 1.00 83.62 178 ILE A CA 1
ATOM 1341 C C . ILE A 1 178 ? 10.522 -12.845 -30.184 1.00 83.62 178 ILE A C 1
ATOM 1343 O O . ILE A 1 178 ? 9.711 -11.922 -30.062 1.00 83.62 178 ILE A O 1
ATOM 1347 N N . ARG A 1 179 ? 10.114 -14.121 -30.231 1.00 86.75 179 ARG A N 1
ATOM 1348 C CA . ARG A 1 179 ? 8.696 -14.506 -30.120 1.00 86.75 179 ARG A CA 1
ATOM 1349 C C . ARG A 1 179 ? 8.114 -14.165 -28.745 1.00 86.75 179 ARG A C 1
ATOM 1351 O O . ARG A 1 179 ? 6.980 -13.691 -28.676 1.00 86.75 179 ARG A O 1
ATOM 1358 N N . LEU A 1 180 ? 8.885 -14.369 -27.677 1.00 83.19 180 LEU A N 1
ATOM 1359 C CA . LEU A 1 180 ? 8.504 -14.026 -26.307 1.00 83.19 180 LEU A CA 1
ATOM 1360 C C . LEU A 1 180 ? 8.369 -12.504 -26.129 1.00 83.19 180 LEU A C 1
ATOM 1362 O O . LEU A 1 180 ? 7.347 -12.030 -25.629 1.00 83.19 180 LEU A O 1
ATOM 1366 N N . LEU A 1 181 ? 9.345 -11.737 -26.623 1.00 83.38 181 LEU A N 1
ATOM 1367 C CA . LEU A 1 181 ? 9.327 -10.270 -26.590 1.00 83.38 181 LEU A CA 1
ATOM 1368 C C . LEU A 1 181 ? 8.140 -9.683 -27.363 1.00 83.38 181 LEU A C 1
ATOM 1370 O O . LEU A 1 181 ? 7.510 -8.739 -26.895 1.00 83.38 181 LEU A O 1
ATOM 1374 N N . ARG A 1 182 ? 7.774 -10.264 -28.512 1.00 81.75 182 ARG A N 1
ATOM 1375 C CA . ARG A 1 182 ? 6.594 -9.823 -29.279 1.00 81.75 182 ARG A CA 1
ATOM 1376 C C . ARG A 1 182 ? 5.267 -10.092 -28.569 1.00 81.75 182 ARG A C 1
ATOM 1378 O O . ARG A 1 182 ? 4.312 -9.363 -28.810 1.00 81.75 182 ARG A O 1
ATOM 1385 N N . ALA A 1 183 ? 5.187 -11.138 -27.748 1.00 83.31 183 ALA A N 1
ATOM 1386 C CA . ALA A 1 183 ? 3.942 -11.531 -27.091 1.00 83.31 183 ALA A CA 1
ATOM 1387 C C . ALA A 1 183 ? 3.695 -10.783 -25.772 1.00 83.31 183 ALA A C 1
ATOM 1389 O O . ALA A 1 183 ? 2.552 -10.453 -25.465 1.00 83.31 183 ALA A O 1
ATOM 1390 N N . VAL A 1 184 ? 4.747 -10.547 -24.982 1.00 81.38 184 VAL A N 1
ATOM 1391 C CA . VAL A 1 184 ? 4.627 -10.049 -23.595 1.00 81.38 184 VAL A CA 1
ATOM 1392 C C . VAL A 1 184 ? 5.688 -9.011 -23.212 1.00 81.38 184 VAL A C 1
ATOM 1394 O O . VAL A 1 184 ? 5.732 -8.579 -22.060 1.00 81.38 184 VAL A O 1
ATOM 1397 N N . GLY A 1 185 ? 6.544 -8.604 -24.152 1.00 73.81 185 GLY A N 1
ATOM 1398 C CA . GLY A 1 185 ? 7.623 -7.654 -23.898 1.00 73.81 185 GLY A CA 1
ATOM 1399 C C . GLY A 1 185 ? 7.125 -6.243 -23.585 1.00 73.81 185 GLY A C 1
ATOM 1400 O O . GLY A 1 185 ? 6.171 -5.743 -24.183 1.00 73.81 185 GLY A O 1
ATOM 1401 N N . ASN A 1 186 ? 7.807 -5.575 -22.659 1.00 78.00 186 ASN A N 1
ATOM 1402 C CA . ASN A 1 186 ? 7.590 -4.174 -22.327 1.00 78.00 186 ASN A CA 1
ATOM 1403 C C . ASN A 1 186 ? 8.392 -3.286 -23.292 1.00 78.00 186 ASN A C 1
ATOM 1405 O O . ASN A 1 186 ? 9.614 -3.399 -23.394 1.00 78.00 186 ASN A O 1
ATOM 1409 N N . ARG A 1 187 ? 7.691 -2.401 -24.006 1.00 75.56 187 ARG A N 1
ATOM 1410 C CA . ARG A 1 187 ? 8.282 -1.556 -25.048 1.00 75.56 187 ARG A CA 1
ATOM 1411 C C . ARG A 1 187 ? 9.304 -0.562 -24.506 1.00 75.56 187 ARG A C 1
ATOM 1413 O O . ARG A 1 187 ? 10.336 -0.388 -25.143 1.00 75.56 187 ARG A O 1
ATOM 1420 N N . ASP A 1 188 ? 9.040 0.044 -23.357 1.00 73.00 188 ASP A N 1
ATOM 1421 C CA . ASP A 1 188 ? 9.908 1.071 -22.780 1.00 73.00 188 ASP A CA 1
ATOM 1422 C C . ASP A 1 188 ? 11.233 0.461 -22.321 1.00 73.00 188 ASP A C 1
ATOM 1424 O O . ASP A 1 188 ? 12.292 0.987 -22.646 1.00 73.00 188 ASP A O 1
ATOM 1428 N N . LEU A 1 189 ? 11.190 -0.726 -21.707 1.00 71.75 189 LEU A N 1
ATOM 1429 C CA . LEU A 1 189 ? 12.392 -1.493 -21.356 1.00 71.75 189 LEU A CA 1
ATOM 1430 C C . LEU A 1 189 ? 13.185 -1.948 -22.586 1.00 71.75 189 LEU A C 1
ATOM 1432 O O . LEU A 1 189 ? 14.414 -1.941 -22.562 1.00 71.75 189 LEU A O 1
ATOM 1436 N N . MET A 1 190 ? 12.508 -2.342 -23.670 1.00 79.44 190 MET A N 1
ATOM 1437 C CA . MET A 1 190 ? 13.189 -2.683 -24.924 1.00 79.44 190 MET A CA 1
ATOM 1438 C C . MET A 1 190 ? 13.860 -1.455 -25.551 1.00 79.44 190 MET A C 1
ATOM 1440 O O . MET A 1 190 ? 15.004 -1.547 -25.990 1.00 79.44 190 MET A O 1
ATOM 1444 N N . LEU A 1 191 ? 13.180 -0.304 -25.564 1.00 81.12 191 LEU A N 1
ATOM 1445 C CA . LEU A 1 191 ? 13.744 0.956 -26.052 1.00 81.12 191 LEU A CA 1
ATOM 1446 C C . LEU A 1 191 ? 14.937 1.384 -25.198 1.00 81.12 191 LEU A C 1
ATOM 1448 O O . LEU A 1 191 ? 15.996 1.692 -25.740 1.00 81.12 191 LEU A O 1
ATOM 1452 N N . GLU A 1 192 ? 14.801 1.339 -23.876 1.00 78.75 192 GLU A N 1
ATOM 1453 C CA . GLU A 1 192 ? 15.890 1.634 -22.954 1.00 78.75 192 GLU A CA 1
ATOM 1454 C C . GLU A 1 192 ? 17.087 0.710 -23.201 1.00 78.75 192 GLU A C 1
ATOM 1456 O O . GLU A 1 192 ? 18.204 1.200 -23.321 1.00 78.75 192 GLU A O 1
ATOM 1461 N N . ALA A 1 193 ? 16.876 -0.599 -23.377 1.00 76.12 193 ALA A N 1
ATOM 1462 C CA . ALA A 1 193 ? 17.945 -1.542 -23.708 1.00 76.12 193 ALA A CA 1
ATOM 1463 C C . ALA A 1 193 ? 18.633 -1.227 -25.053 1.00 76.12 193 ALA A C 1
ATOM 1465 O O . ALA A 1 193 ? 19.845 -1.416 -25.182 1.00 76.12 193 ALA A O 1
ATOM 1466 N N . CYS A 1 194 ? 17.897 -0.710 -26.043 1.00 78.00 194 CYS A N 1
ATOM 1467 C CA . CYS A 1 194 ? 18.475 -0.253 -27.308 1.00 78.00 194 CYS A CA 1
ATOM 1468 C C . CYS A 1 194 ? 19.329 1.015 -27.142 1.00 78.00 194 CYS A C 1
ATOM 1470 O O . CYS A 1 194 ? 20.385 1.112 -27.767 1.00 78.00 194 CYS A O 1
ATOM 1472 N N . TYR A 1 195 ? 18.897 1.966 -26.307 1.00 78.06 195 TYR A N 1
ATOM 1473 C CA . TYR A 1 195 ? 19.587 3.247 -26.103 1.00 78.06 195 TYR A CA 1
ATOM 1474 C C . TYR A 1 195 ? 20.689 3.205 -25.028 1.00 78.06 195 TYR A C 1
ATOM 1476 O O . TYR A 1 195 ? 21.619 4.002 -25.098 1.00 78.06 195 TYR A O 1
ATOM 1484 N N . LYS A 1 196 ? 20.635 2.270 -24.067 1.00 68.44 196 LYS A N 1
ATOM 1485 C CA . LYS A 1 196 ? 21.660 2.066 -23.021 1.00 68.44 196 LYS A CA 1
ATOM 1486 C C . LYS A 1 196 ? 22.873 1.254 -23.476 1.00 68.44 196 LYS A C 1
ATOM 1488 O O . LYS A 1 196 ? 23.778 1.036 -22.668 1.00 68.44 196 LYS A O 1
ATOM 1493 N N . ARG A 1 197 ? 22.938 0.803 -24.736 1.00 54.88 197 ARG A N 1
ATOM 1494 C CA . ARG A 1 197 ? 24.190 0.247 -25.274 1.00 54.88 197 ARG A CA 1
ATOM 1495 C C . ARG A 1 197 ? 25.294 1.293 -25.085 1.00 54.88 197 ARG A C 1
ATOM 1497 O O . ARG A 1 197 ? 25.081 2.436 -25.487 1.00 54.88 197 ARG A O 1
ATOM 1504 N N . PRO A 1 198 ? 26.441 0.940 -24.472 1.00 50.12 198 PRO A N 1
ATOM 1505 C CA . PRO A 1 198 ? 27.508 1.900 -24.263 1.00 50.12 198 PRO A CA 1
ATOM 1506 C C . PRO A 1 198 ? 27.899 2.443 -25.633 1.00 50.12 198 PRO A C 1
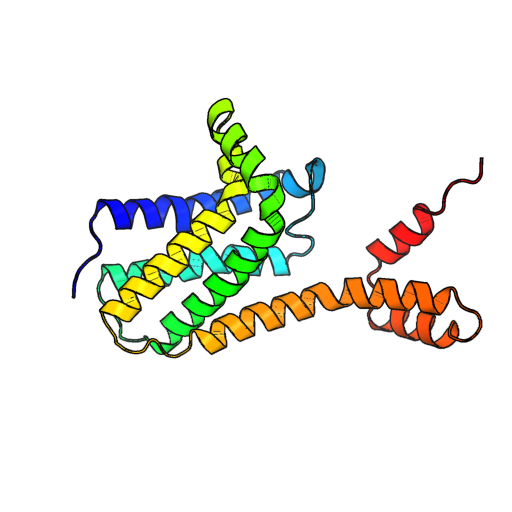ATOM 1508 O O . PRO A 1 198 ? 28.234 1.678 -26.539 1.00 50.12 198 PRO A O 1
ATOM 1511 N N . SER A 1 199 ? 27.804 3.761 -25.797 1.00 51.09 199 SER A N 1
ATOM 1512 C CA . SER A 1 199 ? 28.525 4.459 -26.848 1.00 51.09 199 SER A CA 1
ATOM 1513 C C . SER A 1 199 ? 29.985 4.049 -26.700 1.00 51.09 199 SER A C 1
ATOM 1515 O O . SER A 1 199 ? 30.638 4.453 -25.739 1.00 51.09 199 SER A O 1
ATOM 1517 N N . LEU A 1 200 ? 30.442 3.165 -27.586 1.00 45.94 200 LEU A N 1
ATOM 1518 C CA . LEU A 1 200 ? 31.841 2.808 -27.742 1.00 45.94 200 LEU A CA 1
ATOM 1519 C C . LEU A 1 200 ? 32.602 4.100 -28.054 1.00 45.94 200 LEU A C 1
ATOM 1521 O O . LEU A 1 200 ? 32.590 4.552 -29.196 1.00 45.94 200 LEU A O 1
ATOM 1525 N N . ASN A 1 201 ? 33.202 4.684 -27.019 1.00 37.69 201 ASN A N 1
ATOM 1526 C CA . ASN A 1 201 ? 34.365 5.556 -27.094 1.00 37.69 201 ASN A CA 1
ATOM 1527 C C . ASN A 1 201 ? 35.455 4.910 -26.244 1.00 37.69 201 ASN A C 1
ATOM 1529 O O . ASN A 1 201 ? 35.144 4.570 -25.077 1.00 37.69 201 ASN A O 1
#